Protein AF-A0A9X8UJR2-F1 (afdb_monomer)

pLDDT: mean 92.88, std 7.29, range [52.59, 98.62]

Organism: NCBI:txid1849041

Solvent-accessible surface area (backbone atoms only — not comparable to full-atom values): 13950 Å² total; per-residue (Å²): 130,93,58,70,45,62,72,39,58,76,38,47,73,68,54,44,54,50,37,41,75,72,68,38,77,45,48,73,65,31,42,94,53,58,32,67,59,54,40,53,51,50,21,59,76,69,73,45,87,69,68,66,70,56,37,12,31,37,42,28,42,25,53,53,44,67,36,97,79,62,59,75,72,60,48,36,26,75,68,51,47,82,71,58,65,66,80,35,52,45,82,40,77,41,80,48,73,68,47,38,50,53,47,26,52,50,47,51,55,39,45,61,66,72,33,59,87,79,44,55,70,74,54,47,55,51,50,38,56,64,63,39,27,62,66,33,44,52,46,36,39,74,75,70,58,38,48,43,29,39,29,28,49,62,90,44,80,31,31,34,38,31,33,32,78,51,96,54,29,35,36,45,78,40,79,49,60,39,75,90,50,54,92,55,52,58,72,59,54,50,48,55,53,51,51,56,49,26,61,75,66,70,24,50,28,43,33,34,74,43,53,70,85,45,57,71,59,52,55,52,41,43,77,72,59,32,43,80,74,50,74,49,76,43,80,74,57,98,91,42,70,48,57,24,33,33,32,40,25,79,51,131

Secondary structure (DSSP, 8-state):
---GGGGSTT--HHHHHHHHHTT--SSGGGTT--HHHHHHHHHHHHTSPPPTHHHHHHHHHHHHHH-SS--TTTTSGGGGSPPPGGGGEEEEE--SHHHHHHHHHHHHHHHHHHHTTTS-HHHHHHHHHHHHSHHHHHHHHHHS--EEEEEEETTEEEEEEEEEEETTEEEEEEEEE-GGGTTSSHHHHHHHHHHHHHHHTT--EEEEEEETT-HHHHHHHHHTT-EEEEEEEEEEETTEEEEEEEEEEE--

Structure (mmCIF, N/CA/C/O backbone):
data_AF-A0A9X8UJR2-F1
#
_entry.id   AF-A0A9X8UJR2-F1
#
loop_
_atom_site.group_PDB
_atom_site.id
_atom_site.type_symbol
_atom_site.label_atom_id
_atom_site.label_alt_id
_atom_site.label_comp_id
_atom_site.label_asym_id
_atom_site.label_entity_id
_atom_site.label_seq_id
_atom_site.pdbx_PDB_ins_code
_atom_site.Cartn_x
_atom_site.Cartn_y
_atom_site.Cartn_z
_atom_site.occupancy
_atom_site.B_iso_or_equiv
_atom_site.auth_seq_id
_atom_site.auth_comp_id
_atom_site.auth_asym_id
_atom_site.auth_atom_id
_atom_site.pdbx_PDB_model_num
ATOM 1 N N . MET A 1 1 ? -32.424 2.058 40.054 1.00 63.22 1 MET A N 1
ATOM 2 C CA . MET A 1 1 ? -32.528 3.536 40.018 1.00 63.22 1 MET A CA 1
ATOM 3 C C . MET A 1 1 ? -31.656 4.002 38.864 1.00 63.22 1 MET A C 1
ATOM 5 O O . MET A 1 1 ? -30.526 3.544 38.802 1.00 63.22 1 MET A O 1
ATOM 9 N N . LYS A 1 2 ? -32.174 4.810 37.931 1.00 75.25 2 LYS A N 1
ATOM 10 C CA . LYS A 1 2 ? -31.403 5.288 36.770 1.00 75.25 2 LYS A CA 1
ATOM 11 C C . LYS A 1 2 ? -30.227 6.141 37.255 1.00 75.25 2 LYS A C 1
ATOM 13 O O . LYS A 1 2 ? -30.459 7.104 37.985 1.00 75.25 2 LYS A O 1
ATOM 18 N N . THR A 1 3 ? -29.003 5.787 36.877 1.00 91.19 3 THR A N 1
ATOM 19 C CA . THR A 1 3 ? -27.805 6.570 37.200 1.00 91.19 3 THR A CA 1
ATOM 20 C C . THR A 1 3 ? -27.553 7.634 36.134 1.00 91.19 3 THR A C 1
ATOM 22 O O . THR A 1 3 ? -28.203 7.673 35.082 1.00 91.19 3 THR A O 1
ATOM 25 N N . GLU A 1 4 ? -26.583 8.511 36.390 1.00 95.06 4 GLU A N 1
ATOM 26 C CA . GLU A 1 4 ? -26.151 9.487 35.394 1.00 95.06 4 GLU A CA 1
ATOM 27 C C . GLU A 1 4 ? -25.513 8.851 34.152 1.00 95.06 4 GLU A C 1
ATOM 29 O O . GLU A 1 4 ? -25.502 9.493 33.107 1.00 95.06 4 GLU A O 1
ATOM 34 N N . LEU A 1 5 ? -25.073 7.587 34.208 1.00 96.25 5 LEU A N 1
ATOM 35 C CA . LEU A 1 5 ? -24.493 6.886 33.058 1.00 96.25 5 LEU A CA 1
ATOM 36 C C . LEU A 1 5 ? -25.472 6.798 31.879 1.00 96.25 5 LEU A C 1
ATOM 38 O O . LEU A 1 5 ? -25.055 6.933 30.734 1.00 96.25 5 LEU A O 1
ATOM 42 N N . ARG A 1 6 ? -26.790 6.703 32.127 1.00 95.81 6 ARG A N 1
ATOM 43 C CA . ARG A 1 6 ? -27.814 6.748 31.058 1.00 95.81 6 ARG A CA 1
ATOM 44 C C . ARG A 1 6 ? -27.983 8.133 30.402 1.00 95.81 6 ARG A C 1
ATOM 46 O O . ARG A 1 6 ? -28.909 8.313 29.611 1.00 95.81 6 ARG A O 1
ATOM 53 N N . ARG A 1 7 ? -27.174 9.140 30.760 1.00 94.81 7 ARG A N 1
ATOM 54 C CA . ARG A 1 7 ? -27.058 10.408 30.008 1.00 94.81 7 ARG A CA 1
ATOM 55 C C . ARG A 1 7 ? -26.093 10.283 28.830 1.00 94.81 7 ARG A C 1
ATOM 57 O O . ARG A 1 7 ? -26.172 11.103 27.923 1.00 94.81 7 ARG A O 1
ATOM 64 N N . ILE A 1 8 ? -25.205 9.289 28.852 1.00 95.94 8 ILE A N 1
ATOM 65 C CA . ILE A 1 8 ? -24.257 9.019 27.776 1.00 95.94 8 ILE A CA 1
ATOM 66 C C . ILE A 1 8 ? -25.033 8.438 26.583 1.00 95.94 8 ILE A C 1
ATOM 68 O O . ILE A 1 8 ? -25.719 7.420 26.735 1.00 95.94 8 ILE A O 1
ATOM 72 N N . PRO A 1 9 ? -24.937 9.044 25.391 1.00 93.75 9 PRO A N 1
ATOM 73 C CA . PRO A 1 9 ? -25.523 8.487 24.179 1.00 93.75 9 PRO A CA 1
ATOM 74 C C . PRO A 1 9 ? -25.066 7.041 23.925 1.00 93.75 9 PRO A C 1
ATOM 76 O O . PRO A 1 9 ? -23.882 6.726 23.983 1.00 93.75 9 PRO A O 1
ATOM 79 N N . GLY A 1 10 ? -26.018 6.140 23.669 1.00 91.00 10 GLY A N 1
ATOM 80 C CA . GLY A 1 10 ? -25.748 4.713 23.448 1.00 91.00 10 GLY A CA 1
ATOM 81 C C . GLY A 1 10 ? -25.677 3.845 24.712 1.00 91.00 10 GLY A C 1
ATOM 82 O O . GLY A 1 10 ? -25.759 2.625 24.590 1.00 91.00 10 GLY A O 1
ATOM 83 N N . VAL A 1 11 ? -25.613 4.423 25.919 1.00 95.94 11 VAL A N 1
ATOM 84 C CA . VAL A 1 11 ? -25.635 3.649 27.175 1.00 95.94 11 VAL A CA 1
ATOM 85 C C . VAL A 1 11 ? -27.077 3.334 27.586 1.00 95.94 11 VAL A C 1
ATOM 87 O O . VAL A 1 11 ? -27.804 4.171 28.125 1.00 95.94 11 VAL A O 1
ATOM 90 N N . GLY A 1 12 ? -27.493 2.094 27.316 1.00 94.44 12 GLY A N 1
ATOM 91 C CA . GLY A 1 12 ? -28.758 1.519 27.783 1.00 94.44 12 GLY A CA 1
ATOM 92 C C . GLY A 1 12 ? -28.660 0.888 29.177 1.00 94.44 12 GLY A C 1
ATOM 93 O O . GLY A 1 12 ? -27.610 0.902 29.811 1.00 94.44 12 GLY A O 1
ATOM 94 N N . GLU A 1 13 ? -29.759 0.291 29.646 1.00 95.62 13 GLU A N 1
ATOM 95 C CA . GLU A 1 13 ? -29.849 -0.366 30.963 1.00 95.62 13 GLU A CA 1
ATOM 96 C C . GLU A 1 13 ? -28.786 -1.449 31.174 1.00 95.62 13 GLU A C 1
ATOM 98 O O . GLU A 1 13 ? -28.083 -1.436 32.176 1.00 95.62 13 GLU A O 1
ATOM 103 N N . LYS A 1 14 ? -28.599 -2.325 30.185 1.00 94.50 14 LYS A N 1
ATOM 104 C CA . LYS A 1 14 ? -27.612 -3.404 30.269 1.00 94.50 14 LYS A CA 1
ATOM 105 C C . LYS A 1 14 ? -26.178 -2.873 30.351 1.00 94.50 14 LYS A C 1
ATOM 107 O O . LYS A 1 14 ? -25.419 -3.279 31.219 1.00 94.50 14 LYS A O 1
ATOM 112 N N . THR A 1 15 ? -25.827 -1.913 29.494 1.00 96.06 15 THR A N 1
ATOM 113 C CA . THR A 1 15 ? -24.499 -1.283 29.511 1.00 96.06 15 THR A CA 1
ATOM 114 C C . THR A 1 15 ? -24.244 -0.527 30.816 1.00 96.06 15 THR A C 1
ATOM 116 O O . THR A 1 15 ? -23.127 -0.561 31.321 1.00 96.06 15 THR A O 1
ATOM 119 N N . GLU A 1 16 ? -25.262 0.125 31.387 1.00 97.31 16 GLU A N 1
ATOM 120 C CA . GLU A 1 16 ? -25.173 0.739 32.717 1.00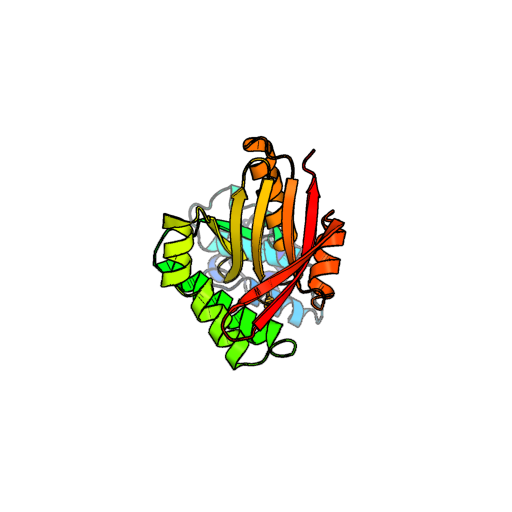 97.31 16 GLU A CA 1
ATOM 121 C C . GLU A 1 16 ? -24.850 -0.305 33.799 1.00 97.31 16 GLU A C 1
ATOM 123 O O . GLU A 1 16 ? -23.925 -0.097 34.581 1.00 97.31 16 GLU A O 1
ATOM 128 N N . GLU A 1 17 ? -25.563 -1.434 33.830 1.00 96.31 17 GLU A N 1
ATOM 129 C CA . GLU A 1 17 ? -25.293 -2.528 34.773 1.00 96.31 17 GLU A CA 1
ATOM 130 C C . GLU A 1 17 ? -23.873 -3.083 34.616 1.00 96.31 17 GLU A C 1
ATOM 132 O O . GLU A 1 17 ? -23.191 -3.338 35.610 1.00 96.31 17 GLU A O 1
ATOM 137 N N . ASP A 1 18 ? -23.405 -3.226 33.374 1.00 96.62 18 ASP A N 1
ATOM 138 C CA . ASP A 1 18 ? -22.062 -3.714 33.073 1.00 96.62 18 ASP A CA 1
ATOM 139 C C . ASP A 1 18 ? -20.979 -2.744 33.564 1.00 96.62 18 ASP A C 1
ATOM 141 O O . ASP A 1 18 ? -20.029 -3.168 34.221 1.00 96.62 18 ASP A O 1
ATOM 145 N N . LEU A 1 19 ? -21.136 -1.439 33.313 1.00 97.62 19 LEU A N 1
ATOM 146 C CA . LEU A 1 19 ? -20.216 -0.407 33.803 1.00 97.62 19 LEU A CA 1
ATOM 147 C C . LEU A 1 19 ? -20.154 -0.389 35.335 1.00 97.62 19 LEU A C 1
ATOM 149 O O . LEU A 1 19 ? -19.062 -0.401 35.906 1.00 97.62 19 LEU A O 1
ATOM 153 N N . ILE A 1 20 ? -21.310 -0.456 36.000 1.00 96.94 20 ILE A N 1
ATOM 154 C CA . ILE A 1 20 ? -21.390 -0.512 37.465 1.00 96.94 20 ILE A CA 1
ATOM 155 C C . ILE A 1 20 ? -20.698 -1.772 37.996 1.00 96.94 20 ILE A C 1
ATOM 157 O O . ILE A 1 20 ? -19.918 -1.685 38.944 1.00 96.94 20 ILE A O 1
ATOM 161 N N . ALA A 1 21 ? -20.924 -2.931 37.370 1.00 96.69 21 ALA A N 1
ATOM 162 C CA . ALA A 1 21 ? -20.282 -4.188 37.753 1.00 96.69 21 ALA A CA 1
ATOM 163 C C . ALA A 1 21 ? -18.752 -4.165 37.568 1.00 96.69 21 ALA A C 1
ATOM 165 O O . ALA A 1 21 ? -18.039 -4.894 38.257 1.00 96.69 21 ALA A O 1
ATOM 166 N N . LEU A 1 22 ? -18.243 -3.320 36.668 1.00 97.12 22 LEU A N 1
ATOM 167 C CA . LEU A 1 22 ? -16.813 -3.086 36.447 1.00 97.12 22 LEU A CA 1
ATOM 168 C C . LEU A 1 22 ? -16.216 -2.019 37.383 1.00 97.12 22 LEU A C 1
ATOM 170 O O . LEU A 1 22 ? -15.003 -1.796 37.360 1.00 97.12 22 LEU A O 1
ATOM 174 N N . GLY A 1 23 ? -17.039 -1.393 38.229 1.00 96.81 23 GLY A N 1
ATOM 175 C CA . GLY A 1 23 ? -16.632 -0.361 39.184 1.00 96.81 23 GLY A CA 1
ATOM 176 C C . GLY A 1 23 ? -16.797 1.077 38.681 1.00 96.81 23 G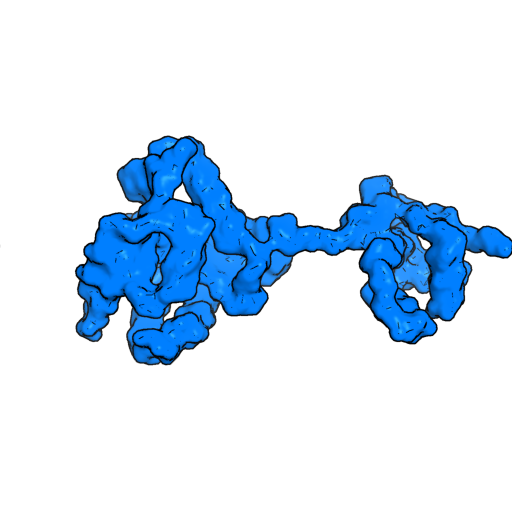LY A C 1
ATOM 177 O O . GLY A 1 23 ? -16.444 2.008 39.401 1.00 96.81 23 GLY A O 1
ATOM 178 N N . TYR A 1 24 ? -17.360 1.277 37.487 1.00 97.62 24 TYR A N 1
ATOM 179 C CA . TYR A 1 24 ? -17.639 2.595 36.920 1.00 97.62 24 TYR A CA 1
ATOM 180 C C . TYR A 1 24 ? -19.062 3.024 37.277 1.00 97.62 24 TYR A C 1
ATOM 182 O O . TYR A 1 24 ? -20.030 2.638 36.625 1.00 97.62 24 TYR A O 1
ATOM 190 N N . THR A 1 25 ? -19.206 3.794 38.354 1.00 96.12 25 THR A N 1
ATOM 191 C CA . THR A 1 25 ? -20.516 4.168 38.921 1.00 96.12 25 THR A CA 1
ATOM 192 C C . THR A 1 25 ? -20.975 5.581 38.554 1.00 96.12 25 THR A C 1
ATOM 194 O O . THR A 1 25 ? -22.126 5.936 38.809 1.00 96.12 25 THR A O 1
ATOM 197 N N . THR A 1 26 ? -20.100 6.386 37.947 1.00 97.44 26 THR A N 1
ATOM 198 C CA . THR A 1 26 ? -20.342 7.791 37.569 1.00 97.44 26 THR A CA 1
ATOM 199 C C . THR A 1 26 ? -19.747 8.096 36.195 1.00 97.44 26 THR A C 1
ATOM 201 O O . THR A 1 26 ? -18.810 7.425 35.763 1.00 97.44 26 THR A O 1
ATOM 204 N N . ILE A 1 27 ? -20.225 9.139 35.511 1.00 97.38 27 ILE A N 1
ATOM 205 C CA . ILE A 1 27 ? -19.605 9.619 34.262 1.00 97.38 27 ILE A CA 1
ATOM 206 C C . ILE A 1 27 ? -18.147 10.009 34.535 1.00 97.38 27 ILE A C 1
ATOM 208 O O . ILE A 1 27 ? -17.255 9.659 33.770 1.00 97.38 27 ILE A O 1
ATOM 212 N N . ALA A 1 28 ? -17.885 10.668 35.667 1.00 97.31 28 ALA A N 1
ATOM 213 C CA . ALA A 1 28 ? -16.537 11.061 36.066 1.00 97.31 28 ALA A CA 1
ATOM 214 C C . ALA A 1 28 ? -15.581 9.864 36.218 1.00 97.31 28 ALA A C 1
ATOM 216 O O . ALA A 1 28 ? -14.403 9.996 35.897 1.00 97.31 28 ALA A O 1
ATOM 217 N N . SER A 1 29 ? -16.075 8.694 36.650 1.00 97.69 29 SER A N 1
ATOM 218 C CA . SER A 1 29 ? -15.247 7.486 36.796 1.00 97.69 29 SER A CA 1
ATOM 219 C C . SER A 1 29 ? -14.713 6.924 35.471 1.00 97.69 29 SER A C 1
ATOM 221 O O . SER A 1 29 ? -13.771 6.139 35.491 1.00 97.69 29 SER A O 1
ATOM 223 N N . LEU A 1 30 ? -15.280 7.337 34.330 1.00 97.69 30 LEU A N 1
ATOM 224 C CA . LEU A 1 30 ? -14.848 6.914 32.993 1.00 97.69 30 LEU A CA 1
ATOM 225 C C . LEU A 1 30 ? -13.744 7.797 32.399 1.00 97.69 30 LEU A C 1
ATOM 227 O O . LEU A 1 30 ? -13.135 7.420 31.402 1.00 97.69 30 LEU A O 1
ATOM 231 N N . ARG A 1 31 ? -13.480 8.973 32.976 1.00 97.19 31 ARG A N 1
ATOM 232 C CA . ARG A 1 31 ? -12.503 9.924 32.433 1.00 97.19 31 ARG A CA 1
ATOM 233 C C . ARG A 1 31 ? -11.084 9.345 32.503 1.00 97.19 31 ARG A C 1
ATOM 235 O O . ARG A 1 31 ? -10.654 8.912 33.573 1.00 97.19 31 ARG A O 1
ATOM 242 N N . GLY A 1 32 ? -10.355 9.376 31.385 1.00 94.56 32 GLY A N 1
ATOM 243 C CA . GLY A 1 32 ? -8.981 8.874 31.293 1.00 94.56 32 GLY A CA 1
ATOM 244 C C . GLY A 1 32 ? -8.851 7.351 31.382 1.00 94.56 32 GLY A C 1
ATOM 245 O O . GLY A 1 32 ? -7.754 6.854 31.626 1.00 94.56 32 GLY A O 1
ATOM 246 N N . GLN A 1 33 ? -9.953 6.609 31.251 1.00 97.75 33 GLN A N 1
ATOM 247 C CA . GLN A 1 33 ? -9.926 5.149 31.169 1.00 97.75 33 GLN A CA 1
ATOM 248 C C . GLN A 1 33 ? -9.679 4.704 29.730 1.00 97.75 33 GLN A C 1
ATOM 250 O O . GLN A 1 33 ? -10.176 5.338 28.804 1.00 97.75 33 GLN A O 1
ATOM 255 N N . ASP A 1 34 ? -8.983 3.585 29.540 1.00 96.12 34 ASP A N 1
ATOM 256 C CA . ASP A 1 34 ? -8.867 2.959 28.223 1.00 96.12 34 ASP A CA 1
ATOM 257 C C . ASP A 1 34 ? -10.129 2.117 27.926 1.00 96.12 34 ASP A C 1
ATOM 259 O O . ASP A 1 34 ? -10.412 1.155 28.652 1.00 96.12 34 ASP A O 1
ATOM 263 N N . PRO A 1 35 ? -10.913 2.439 26.878 1.00 97.12 35 PRO A N 1
ATOM 264 C CA . PRO A 1 35 ? -12.073 1.644 26.485 1.00 97.12 35 PRO A CA 1
ATOM 265 C C . PRO A 1 35 ? -11.764 0.175 26.172 1.00 97.12 35 PRO A C 1
ATOM 267 O O . PRO A 1 35 ? -12.630 -0.677 26.396 1.00 97.12 35 PRO A O 1
ATOM 270 N N . GLU A 1 36 ? -10.567 -0.133 25.663 1.00 95.44 36 GLU A N 1
ATOM 271 C CA . GLU A 1 36 ? -10.153 -1.511 25.382 1.00 95.44 36 GLU A CA 1
ATOM 272 C C . GLU A 1 36 ? -9.974 -2.305 26.673 1.00 95.44 36 GLU A C 1
ATOM 274 O O . GLU A 1 36 ? -10.426 -3.449 26.764 1.00 95.44 36 GLU A O 1
ATOM 279 N N . ASP A 1 37 ? -9.417 -1.679 27.711 1.00 97.06 37 ASP A N 1
ATOM 280 C CA . ASP A 1 37 ? -9.293 -2.294 29.031 1.00 97.06 37 ASP A CA 1
ATOM 281 C C . ASP A 1 37 ? -10.665 -2.513 29.676 1.00 97.06 37 ASP A C 1
ATOM 283 O O . ASP A 1 37 ? -10.915 -3.571 30.262 1.00 97.06 37 ASP A O 1
ATOM 287 N N . ILE A 1 38 ? -11.590 -1.552 29.545 1.00 97.88 38 ILE A N 1
ATOM 288 C CA . ILE A 1 38 ? -12.976 -1.715 30.020 1.00 97.88 38 ILE A CA 1
ATOM 289 C C . ILE A 1 38 ? -13.616 -2.934 29.342 1.00 97.88 38 ILE A C 1
ATOM 291 O O . ILE A 1 38 ? -14.191 -3.792 30.017 1.00 97.88 38 ILE A O 1
ATOM 295 N N . TYR A 1 39 ? -13.481 -3.042 28.019 1.00 97.50 39 TYR A N 1
ATOM 296 C CA . TYR A 1 39 ? -14.006 -4.161 27.244 1.00 97.50 39 TYR A CA 1
ATOM 297 C C . TYR A 1 39 ? -13.365 -5.501 27.623 1.00 97.50 39 TYR A C 1
ATOM 299 O O . TYR A 1 39 ? -14.074 -6.491 27.828 1.00 97.50 39 TYR A O 1
ATOM 307 N N . ALA A 1 40 ? -12.038 -5.544 27.762 1.00 95.81 40 ALA A N 1
ATOM 308 C CA . ALA A 1 40 ? -11.305 -6.743 28.149 1.00 95.81 40 ALA A CA 1
ATOM 309 C C . ALA A 1 40 ? -11.732 -7.233 29.540 1.00 95.81 40 ALA A C 1
ATOM 311 O O . ALA A 1 40 ? -11.974 -8.428 29.736 1.00 95.81 40 ALA A O 1
ATOM 312 N N . ARG A 1 41 ? -11.906 -6.310 30.494 1.00 97.56 41 ARG A N 1
ATOM 313 C CA . ARG A 1 41 ? -12.413 -6.618 31.837 1.00 97.56 41 ARG A CA 1
ATOM 314 C C . ARG A 1 41 ? -13.856 -7.115 31.809 1.00 97.56 41 ARG A C 1
ATOM 316 O O . ARG A 1 41 ? -14.183 -8.019 32.577 1.00 97.56 41 ARG A O 1
ATOM 323 N N . ASP A 1 42 ? -14.707 -6.589 30.928 1.00 97.62 42 ASP A N 1
ATOM 324 C CA . ASP A 1 42 ? -16.078 -7.092 30.782 1.00 97.62 42 ASP A CA 1
ATOM 325 C C . ASP A 1 42 ? -16.117 -8.510 30.197 1.00 97.62 42 ASP A C 1
ATOM 327 O O . ASP A 1 42 ? -16.821 -9.378 30.718 1.00 97.62 42 ASP A O 1
ATOM 331 N N . CYS A 1 43 ? -15.299 -8.784 29.176 1.00 95.06 43 CYS A N 1
ATOM 332 C CA . CYS A 1 43 ? -15.134 -10.135 28.634 1.00 95.06 43 CYS A CA 1
ATOM 333 C C . CYS A 1 43 ? -14.658 -11.113 29.717 1.00 95.06 43 CYS A C 1
ATOM 335 O O . CYS A 1 43 ? -15.228 -12.194 29.879 1.00 95.06 43 CYS A O 1
ATOM 337 N N . LEU A 1 44 ? -13.647 -10.716 30.500 1.00 96.50 44 LEU A N 1
ATOM 338 C CA . LEU A 1 44 ? -13.109 -11.519 31.599 1.00 96.50 44 LEU A CA 1
ATOM 339 C C . LEU A 1 44 ? -14.186 -11.818 32.650 1.00 96.50 44 LEU A C 1
ATOM 341 O O . LEU A 1 44 ? -14.359 -12.968 33.047 1.00 96.50 44 LEU A O 1
ATOM 345 N N . ARG A 1 45 ? -14.945 -10.798 33.066 1.00 96.50 45 ARG A N 1
ATOM 346 C CA . ARG A 1 45 ? -16.034 -10.923 34.047 1.00 96.50 45 ARG A CA 1
ATOM 347 C C . ARG A 1 45 ? -17.122 -11.893 33.583 1.00 96.50 45 ARG A C 1
ATOM 349 O O . ARG A 1 45 ? -17.684 -12.612 34.404 1.00 96.50 45 ARG A O 1
ATOM 356 N N . ARG A 1 46 ? -17.431 -11.911 32.284 1.00 93.88 46 ARG A N 1
ATOM 357 C CA . ARG A 1 46 ? -18.447 -12.802 31.695 1.00 93.88 46 ARG A CA 1
ATOM 358 C C . ARG A 1 46 ? -17.909 -14.181 31.316 1.00 93.88 46 ARG A C 1
ATOM 360 O O . ARG A 1 46 ? -18.702 -15.069 31.021 1.00 93.88 46 ARG A O 1
ATOM 367 N N . GLY A 1 47 ? -16.590 -14.363 31.318 1.00 94.06 47 GLY A N 1
ATOM 368 C CA . GLY A 1 47 ? -15.935 -15.608 30.924 1.00 94.06 47 GLY A CA 1
ATOM 369 C C . GLY A 1 47 ? -15.997 -15.905 29.422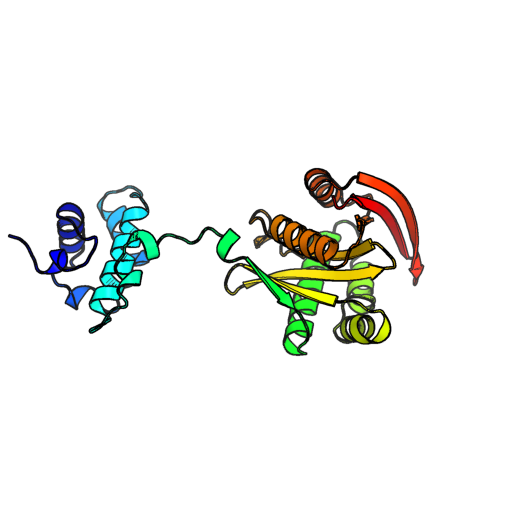 1.00 94.06 47 GLY A C 1
ATOM 370 O O . GLY A 1 47 ? -15.713 -17.031 29.018 1.00 94.06 47 GLY A O 1
ATOM 371 N N . CYS A 1 48 ? -16.375 -14.934 28.586 1.00 90.38 48 CYS A N 1
ATOM 372 C CA . CYS A 1 48 ? -16.415 -15.084 27.134 1.00 90.38 48 CYS A CA 1
ATOM 373 C C . CYS A 1 48 ? -16.200 -13.742 26.413 1.00 90.38 48 CYS A C 1
ATOM 375 O O . CYS A 1 48 ? -16.491 -12.684 26.977 1.00 90.38 48 CYS A O 1
ATOM 377 N N . PRO A 1 49 ? -15.720 -13.764 25.155 1.00 89.19 49 PRO A N 1
ATOM 378 C CA . PRO A 1 49 ? -15.734 -12.580 24.305 1.00 89.19 49 PRO A CA 1
ATOM 379 C C . PRO A 1 49 ? -17.172 -12.101 24.075 1.00 89.19 49 PRO A C 1
ATOM 381 O O . PRO A 1 49 ? -18.033 -12.889 23.678 1.00 89.19 49 PRO A O 1
ATOM 384 N N . ILE A 1 50 ? -17.426 -10.815 24.312 1.00 93.06 50 ILE A N 1
ATOM 385 C CA . ILE A 1 50 ? -18.712 -10.179 23.996 1.00 93.06 50 ILE A CA 1
ATOM 386 C C . ILE A 1 50 ? -18.710 -9.595 22.583 1.00 93.06 50 ILE A C 1
ATOM 388 O O . ILE A 1 50 ? -17.690 -9.584 21.898 1.00 93.06 50 ILE A O 1
ATOM 392 N N . ASP A 1 51 ? -19.867 -9.128 22.118 1.00 92.50 51 ASP A N 1
ATOM 393 C CA . ASP A 1 51 ? -19.947 -8.460 20.821 1.00 92.50 51 ASP A CA 1
ATOM 394 C C . ASP A 1 51 ? -19.185 -7.121 20.840 1.00 92.50 51 ASP A C 1
ATOM 396 O O . ASP A 1 51 ? -19.283 -6.344 21.796 1.00 92.50 51 ASP A O 1
ATOM 400 N N . ARG A 1 52 ? -18.448 -6.828 19.760 1.00 91.00 52 ARG A N 1
ATOM 401 C CA . ARG A 1 52 ? -17.628 -5.610 19.644 1.00 91.00 52 ARG A CA 1
ATOM 402 C C . ARG A 1 52 ? -18.455 -4.324 19.641 1.00 91.00 52 ARG A C 1
ATOM 404 O O . ARG A 1 52 ? -17.905 -3.271 19.949 1.00 91.00 52 ARG A O 1
ATOM 411 N N . CYS A 1 53 ? -19.768 -4.378 19.393 1.00 93.25 53 CYS A N 1
ATOM 412 C CA . CYS A 1 53 ? -20.637 -3.213 19.569 1.00 93.25 53 CYS A CA 1
ATOM 413 C C . CYS A 1 53 ? -20.541 -2.624 20.982 1.00 93.25 53 CYS A C 1
ATOM 415 O O . CYS A 1 53 ? -20.601 -1.405 21.130 1.00 93.25 53 CYS A O 1
ATOM 417 N N . GLN A 1 54 ? -20.292 -3.457 21.999 1.00 96.25 54 GLN A N 1
ATOM 418 C CA . GLN A 1 54 ? -20.119 -2.999 23.373 1.00 96.25 54 GLN A CA 1
ATOM 419 C C . GLN A 1 54 ? -18.844 -2.160 23.543 1.00 96.25 54 GLN A C 1
ATOM 421 O O . GLN A 1 54 ? -18.886 -1.115 24.188 1.00 96.25 54 GLN A O 1
ATOM 426 N N . LEU A 1 55 ? -17.731 -2.564 22.919 1.00 95.62 55 LEU A N 1
ATOM 427 C CA . LEU A 1 55 ? -16.491 -1.779 22.910 1.00 95.62 55 LEU A CA 1
ATOM 428 C C . LEU A 1 55 ? -16.726 -0.386 22.323 1.00 95.62 55 LEU A C 1
ATOM 430 O O . LEU A 1 55 ? -16.250 0.611 22.858 1.00 95.62 55 LEU A O 1
ATOM 434 N N . TYR A 1 56 ? -17.493 -0.298 21.240 1.00 95.94 56 TYR A N 1
ATOM 435 C CA . TYR A 1 56 ? -17.771 0.980 20.587 1.00 95.94 56 TYR A CA 1
ATOM 436 C C . TYR A 1 56 ? -18.615 1.902 21.478 1.00 95.94 56 TYR A C 1
ATOM 438 O O . TYR A 1 56 ? -18.400 3.115 21.500 1.00 95.94 56 TYR A O 1
ATOM 446 N N . VAL A 1 57 ? -19.520 1.329 22.278 1.00 96.94 57 VAL A N 1
ATOM 447 C CA . VAL A 1 57 ? -20.240 2.074 23.318 1.00 96.94 57 VAL A CA 1
ATOM 448 C C . VAL A 1 57 ? -19.286 2.537 24.425 1.00 96.94 57 VAL A C 1
ATOM 450 O O . VAL A 1 57 ? -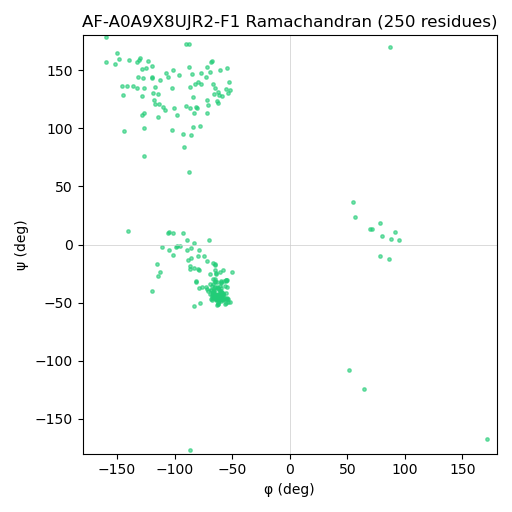19.383 3.688 24.842 1.00 96.94 57 VAL A O 1
ATOM 453 N N . TYR A 1 58 ? -18.321 1.718 24.860 1.00 97.50 58 TYR A N 1
ATOM 454 C CA . TYR A 1 58 ? -17.311 2.138 25.843 1.00 97.50 58 TYR A CA 1
ATOM 455 C C . TYR A 1 58 ? -16.405 3.260 25.326 1.00 97.50 58 TYR A C 1
ATOM 457 O O . TYR A 1 58 ? -16.189 4.235 26.045 1.00 97.50 58 TYR A O 1
ATOM 465 N N . ARG A 1 59 ? -15.952 3.188 24.067 1.00 97.00 59 ARG A N 1
ATOM 466 C CA . ARG A 1 59 ? -15.189 4.265 23.408 1.00 97.00 59 ARG A CA 1
ATOM 467 C C . ARG A 1 59 ? -15.979 5.577 23.411 1.00 97.00 59 ARG A C 1
ATOM 469 O O . ARG A 1 59 ? -15.467 6.612 23.831 1.00 97.00 59 ARG A O 1
ATOM 476 N N . CYS A 1 60 ? -17.258 5.514 23.036 1.00 96.94 60 CYS A N 1
ATOM 477 C CA . CYS A 1 60 ? -18.166 6.659 23.084 1.00 96.94 60 CYS A CA 1
ATOM 478 C C . CYS A 1 60 ? -18.361 7.202 24.511 1.00 96.94 60 CYS A C 1
ATOM 480 O O . CYS A 1 60 ? -18.429 8.415 24.709 1.00 96.94 60 CYS A O 1
ATOM 482 N N . ALA A 1 61 ? -18.447 6.320 25.510 1.00 97.50 61 ALA A N 1
ATOM 483 C CA . ALA A 1 61 ? -18.680 6.690 26.902 1.00 97.50 61 ALA A CA 1
ATOM 484 C C . ALA A 1 61 ? -17.487 7.414 27.538 1.00 97.50 61 ALA A C 1
ATOM 486 O O . ALA A 1 61 ? -17.682 8.429 28.209 1.00 97.50 61 ALA A O 1
ATOM 487 N N . VAL A 1 62 ? -16.264 6.940 27.284 1.00 97.88 62 VAL A N 1
ATOM 488 C CA . VAL A 1 62 ? -15.033 7.622 27.713 1.00 97.88 62 VAL A CA 1
ATOM 489 C C . VAL A 1 62 ? -14.907 8.976 27.017 1.00 97.88 62 VAL A C 1
ATOM 491 O O . VAL A 1 62 ? -14.745 9.990 27.695 1.00 97.88 62 VAL A O 1
ATOM 494 N N . TYR A 1 63 ? -15.103 9.028 25.692 1.00 97.44 63 TYR A N 1
ATOM 495 C CA . TYR A 1 63 ? -15.079 10.287 24.941 1.00 97.44 63 TYR A CA 1
ATOM 496 C C . TYR A 1 63 ? -16.058 11.320 25.519 1.00 97.44 63 TYR A C 1
ATOM 498 O O . TYR A 1 63 ? -15.684 12.470 25.755 1.00 97.44 63 TYR A O 1
ATOM 506 N N . PHE A 1 64 ? -17.295 10.904 25.803 1.00 97.56 64 PHE A N 1
ATOM 507 C CA . PHE A 1 64 ? -18.306 11.761 26.422 1.00 97.56 64 PHE A CA 1
ATOM 508 C C . PHE A 1 64 ? -17.876 12.274 27.807 1.00 97.56 64 PHE A C 1
ATOM 510 O O . PHE A 1 64 ? -18.106 13.435 28.127 1.00 97.56 64 PHE A O 1
ATOM 517 N N . ALA A 1 65 ? -17.242 11.438 28.636 1.00 97.19 65 ALA A N 1
ATOM 518 C CA . ALA A 1 65 ? -16.778 11.831 29.970 1.00 97.19 65 ALA A CA 1
ATOM 519 C C . ALA A 1 65 ? -15.600 12.831 29.946 1.00 97.19 65 ALA A C 1
ATOM 521 O O . ALA A 1 65 ? -15.389 13.598 30.898 1.00 97.19 65 ALA A O 1
ATOM 522 N N . GLU A 1 66 ? -14.819 12.823 28.868 1.00 96.88 66 GLU A N 1
ATOM 523 C CA . GLU A 1 66 ? -13.631 13.663 28.687 1.00 96.88 66 GLU A CA 1
ATOM 524 C C . GLU A 1 66 ? -13.931 15.047 28.108 1.00 96.88 66 GLU A C 1
ATOM 526 O O . GLU A 1 66 ? -13.144 15.970 28.310 1.00 96.88 66 GLU A O 1
ATOM 531 N N . HIS A 1 67 ? -15.070 15.220 27.436 1.00 96.25 67 HIS A N 1
ATOM 532 C CA . HIS A 1 67 ? -15.375 16.437 26.689 1.00 96.25 67 HIS A CA 1
ATOM 533 C C . HIS A 1 67 ? -16.600 17.149 27.266 1.00 96.25 67 HIS A C 1
ATOM 535 O O . HIS A 1 67 ? -17.698 16.604 27.279 1.00 96.25 67 HIS A O 1
ATOM 541 N N . GLU A 1 68 ? -16.432 18.403 27.694 1.00 90.94 68 GLU A N 1
ATOM 542 C CA . GLU A 1 68 ? -17.552 19.230 28.179 1.00 90.94 68 GLU A CA 1
ATOM 543 C C . GLU A 1 68 ? -18.516 19.626 27.048 1.00 90.94 68 GLU A C 1
ATOM 545 O O . GLU A 1 68 ? -19.723 19.689 27.263 1.00 90.94 68 GLU A O 1
ATOM 550 N N . ASN A 1 69 ? -17.985 19.833 25.836 1.00 93.06 69 ASN A N 1
ATOM 551 C CA . ASN A 1 69 ? -18.740 20.135 24.616 1.00 93.06 69 ASN A CA 1
ATOM 552 C C . ASN A 1 69 ? -18.357 19.137 23.506 1.00 93.06 69 ASN A C 1
ATOM 554 O O . ASN A 1 69 ? -17.554 19.472 22.632 1.00 93.06 69 ASN A O 1
ATOM 558 N N . PRO A 1 70 ? -18.852 17.889 23.569 1.00 92.88 70 PRO A N 1
ATOM 559 C CA . PRO A 1 70 ? -18.498 16.852 22.608 1.00 92.88 70 PRO A CA 1
ATOM 560 C C . PRO A 1 70 ? -19.077 17.137 21.217 1.00 92.88 70 PRO A C 1
ATOM 562 O O . PRO A 1 70 ? -20.169 17.690 21.078 1.00 92.88 70 PRO A O 1
ATOM 565 N N . ASP A 1 71 ? -18.354 16.700 20.188 1.00 93.50 71 ASP A N 1
ATOM 566 C CA . ASP A 1 71 ? -18.817 16.722 18.801 1.00 93.50 71 ASP A CA 1
ATOM 567 C C . ASP A 1 71 ? -20.062 15.820 18.651 1.00 93.50 71 ASP A C 1
ATOM 569 O O . ASP A 1 71 ? -19.966 14.619 18.940 1.00 93.50 71 ASP A O 1
ATOM 573 N N . PRO A 1 72 ? -21.218 16.350 18.198 1.00 94.38 72 PRO A N 1
ATOM 574 C CA . PRO A 1 72 ? -22.446 15.574 18.047 1.00 94.38 72 PRO A CA 1
ATOM 575 C C . PRO A 1 72 ? -22.306 14.326 17.167 1.00 94.38 72 PRO A C 1
ATOM 577 O O . PRO A 1 72 ? -22.992 13.336 17.420 1.00 94.38 72 PRO A O 1
ATOM 580 N N . GLU A 1 73 ? -21.423 14.322 16.161 1.00 90.00 73 GLU A N 1
ATOM 581 C CA . GLU A 1 73 ? -21.217 13.134 15.323 1.00 90.00 73 GLU A CA 1
ATOM 582 C C . GLU A 1 73 ? -20.553 11.999 16.108 1.00 90.00 73 GLU A C 1
ATOM 584 O O . GLU A 1 73 ? -20.962 10.838 15.997 1.00 90.00 73 GLU A O 1
ATOM 589 N N . LYS A 1 74 ? -19.589 12.342 16.970 1.00 92.56 74 LYS A N 1
ATOM 590 C CA . LYS A 1 74 ? -18.846 11.399 17.818 1.00 92.56 74 LYS A CA 1
ATOM 591 C C . LYS A 1 74 ? -19.662 10.866 18.994 1.00 92.56 74 LYS A C 1
ATOM 593 O O . LYS A 1 74 ? -19.236 9.922 19.651 1.00 92.56 74 LYS A O 1
ATOM 598 N N . LEU A 1 75 ? -20.843 11.426 19.252 1.00 94.69 75 LEU A N 1
ATOM 599 C CA . LEU A 1 75 ? -21.794 10.900 20.236 1.00 94.69 75 LEU A CA 1
ATOM 600 C C . LEU A 1 75 ? -22.596 9.703 19.728 1.00 94.69 75 LEU A C 1
ATOM 602 O O . LEU A 1 75 ? -23.364 9.094 20.469 1.00 94.69 75 LEU A O 1
ATOM 606 N N . ASN A 1 76 ? -22.429 9.335 18.467 1.00 93.81 76 ASN A N 1
ATOM 607 C CA . ASN A 1 76 ? -23.001 8.110 17.955 1.00 93.81 76 ASN A CA 1
ATOM 608 C C . ASN A 1 76 ? -22.029 6.960 18.214 1.00 93.81 76 ASN A C 1
ATOM 610 O O . ASN A 1 76 ? -20.935 6.951 17.656 1.00 93.81 76 ASN A O 1
ATOM 614 N N . TRP A 1 77 ? -22.418 5.953 19.004 1.00 91.12 77 TRP A N 1
ATOM 615 C CA . TRP A 1 77 ? -21.520 4.832 19.327 1.00 91.12 77 TRP A CA 1
ATOM 616 C C . TRP A 1 77 ? -20.957 4.144 18.073 1.00 91.12 77 TRP A C 1
ATOM 618 O O . TRP A 1 77 ? -19.821 3.683 18.078 1.00 91.12 77 TRP A O 1
ATOM 628 N N . TRP A 1 78 ? -21.702 4.127 16.961 1.00 88.56 78 TRP A N 1
ATOM 629 C CA . TRP A 1 78 ? -21.240 3.531 15.705 1.00 88.56 78 TRP A CA 1
ATOM 630 C C . TRP A 1 78 ? -20.139 4.329 14.991 1.00 88.56 78 TRP A C 1
ATOM 632 O O . TRP A 1 78 ? -19.503 3.778 14.094 1.00 88.56 78 TRP A O 1
ATOM 642 N N . TYR A 1 79 ? -19.891 5.588 15.364 1.00 89.38 79 TYR A N 1
ATOM 643 C CA . TYR A 1 79 ? -18.709 6.344 14.929 1.00 89.38 79 TYR A CA 1
ATOM 644 C C . TYR A 1 79 ? -17.415 5.645 15.371 1.00 89.38 79 TYR A C 1
ATOM 646 O O . TYR A 1 79 ? -16.405 5.683 14.677 1.00 89.38 79 TYR A O 1
ATOM 654 N N . TRP A 1 80 ? -17.475 4.951 16.510 1.00 91.19 80 TRP A N 1
ATOM 655 C CA . TRP A 1 80 ? -16.349 4.283 17.155 1.00 91.19 80 TRP A CA 1
ATOM 656 C C . TRP A 1 80 ? -16.182 2.822 16.747 1.00 91.19 80 TRP A C 1
ATOM 658 O O . TRP A 1 80 ? -15.392 2.111 17.374 1.00 91.19 80 TRP A O 1
ATOM 668 N N . LYS A 1 81 ? -16.919 2.364 15.723 1.00 89.75 81 LYS A N 1
ATOM 669 C CA . LYS A 1 81 ? -16.678 1.055 15.108 1.00 89.75 81 LYS A CA 1
ATOM 670 C C . LYS A 1 81 ? -15.227 0.962 14.664 1.00 89.75 81 LYS A C 1
ATOM 672 O O . LYS A 1 81 ? -14.617 1.967 14.303 1.00 89.75 81 LYS A O 1
ATOM 677 N N . ASP A 1 82 ? -14.694 -0.253 14.636 1.00 81.38 82 ASP A N 1
ATOM 678 C CA . ASP A 1 82 ? -13.422 -0.454 13.954 1.00 81.38 82 ASP A CA 1
ATOM 679 C C . ASP A 1 82 ? -13.602 -0.030 12.505 1.00 81.38 82 ASP A C 1
ATOM 681 O O . ASP A 1 82 ? -14.549 -0.453 11.828 1.00 81.38 82 ASP A O 1
ATOM 685 N N . LYS A 1 83 ? -12.715 0.845 12.044 1.00 64.06 83 LYS A N 1
ATOM 686 C CA . LYS A 1 83 ? -12.689 1.179 10.634 1.00 64.06 83 LYS A CA 1
ATOM 687 C C . LYS A 1 83 ? -12.291 -0.095 9.894 1.00 64.06 83 LYS A C 1
ATOM 689 O O . LYS A 1 83 ? -11.385 -0.805 10.340 1.00 64.06 83 LYS A O 1
ATOM 694 N N . PRO A 1 84 ? -12.965 -0.449 8.790 1.00 57.62 84 PRO A N 1
ATOM 695 C CA . PRO A 1 84 ? -12.450 -1.490 7.923 1.00 57.62 84 PRO A CA 1
ATOM 696 C C . PRO A 1 84 ? -11.002 -1.126 7.597 1.00 57.62 84 PRO A C 1
ATOM 698 O O . PRO A 1 84 ? -10.755 0.002 7.187 1.00 57.62 84 PRO A O 1
ATOM 701 N N . LEU A 1 85 ? -10.060 -2.064 7.702 1.00 52.59 85 LEU A N 1
ATOM 702 C CA . LEU A 1 85 ? -8.650 -1.834 7.339 1.00 52.59 85 LEU A CA 1
ATOM 703 C C . LEU A 1 85 ? -8.493 -1.198 5.942 1.00 52.59 85 LEU A C 1
ATOM 705 O O . LEU A 1 85 ? -7.518 -0.512 5.673 1.00 52.59 85 LEU A O 1
ATOM 709 N N . ARG A 1 86 ? -9.489 -1.365 5.057 1.00 52.66 86 ARG A N 1
ATOM 710 C CA . ARG A 1 86 ? -9.566 -0.694 3.751 1.00 52.66 86 ARG A CA 1
ATOM 711 C C . ARG A 1 86 ? -9.726 0.831 3.807 1.00 52.66 86 ARG A C 1
ATOM 713 O O . ARG A 1 86 ? -9.285 1.489 2.871 1.00 52.66 86 ARG A O 1
ATOM 720 N N . GLU A 1 87 ? -10.357 1.380 4.841 1.00 59.09 87 GLU A N 1
ATOM 721 C CA . GLU A 1 87 ? -10.512 2.828 5.063 1.00 59.09 87 GLU A CA 1
ATOM 722 C C . GLU A 1 87 ? -9.252 3.470 5.666 1.00 59.09 87 GLU A C 1
ATOM 724 O O . GLU A 1 87 ? -9.138 4.692 5.688 1.00 59.09 87 GLU A O 1
ATOM 729 N N . GLU A 1 88 ? -8.281 2.661 6.096 1.00 76.69 88 GLU A N 1
ATOM 730 C CA . GLU A 1 88 ? -6.985 3.114 6.618 1.00 76.69 88 GLU A CA 1
ATOM 731 C C . GLU A 1 88 ? -5.859 3.048 5.576 1.00 76.69 88 GLU A C 1
ATOM 733 O O . GLU A 1 88 ? -4.724 3.439 5.853 1.00 76.69 88 GLU A O 1
ATOM 738 N N . ILE A 1 89 ? -6.153 2.561 4.365 1.00 91.62 89 ILE A N 1
ATOM 739 C CA . ILE A 1 89 ? -5.165 2.498 3.289 1.00 91.62 89 ILE A CA 1
ATOM 740 C C . ILE A 1 89 ? -5.054 3.871 2.639 1.00 91.62 89 ILE A C 1
ATOM 742 O O . ILE A 1 89 ? -6.004 4.345 2.013 1.00 91.62 89 ILE A O 1
ATOM 746 N N . SER A 1 90 ? -3.870 4.477 2.715 1.00 93.38 90 SER A N 1
ATOM 747 C CA . SER A 1 90 ? -3.561 5.698 1.969 1.00 93.38 90 SER A CA 1
ATOM 748 C C . SER A 1 90 ? -2.383 5.500 1.020 1.00 93.38 90 SER A C 1
ATOM 750 O O . SER A 1 90 ? -1.450 4.743 1.288 1.00 93.38 90 SER A O 1
ATOM 752 N N . ILE A 1 91 ? -2.467 6.163 -0.133 1.00 96.75 91 ILE A N 1
ATOM 753 C CA . ILE A 1 91 ? -1.444 6.161 -1.181 1.00 96.75 91 ILE A CA 1
ATOM 754 C C . ILE A 1 91 ? -0.920 7.589 -1.259 1.00 96.75 91 ILE A C 1
ATOM 756 O O . ILE A 1 91 ? -1.644 8.498 -1.666 1.00 96.75 91 ILE A O 1
ATOM 760 N N . LEU A 1 92 ? 0.315 7.796 -0.812 1.00 96.62 92 LEU A N 1
ATOM 761 C CA . LEU A 1 92 ? 0.899 9.123 -0.637 1.00 96.62 92 LEU A CA 1
ATOM 762 C C . LEU A 1 92 ? 2.059 9.313 -1.616 1.00 96.62 92 LEU A C 1
ATOM 764 O O . LEU A 1 92 ? 2.946 8.461 -1.646 1.00 96.62 92 LEU A O 1
ATOM 768 N N . PRO A 1 93 ? 2.118 10.408 -2.392 1.00 97.25 93 PRO A N 1
ATOM 769 C CA . PRO A 1 93 ? 3.254 10.658 -3.270 1.00 97.25 93 PRO A CA 1
ATOM 770 C C . PRO A 1 93 ? 4.537 10.819 -2.442 1.00 97.25 93 PRO A C 1
ATOM 772 O O . PRO A 1 93 ? 4.569 11.567 -1.462 1.00 97.25 93 PRO A O 1
ATOM 775 N N . ALA A 1 94 ? 5.595 10.118 -2.844 1.00 96.69 94 ALA A N 1
ATOM 776 C CA . ALA A 1 94 ? 6.910 10.177 -2.219 1.00 96.69 94 ALA A CA 1
ATOM 777 C C . ALA A 1 94 ? 7.760 11.237 -2.929 1.00 96.69 94 ALA A C 1
ATOM 779 O O . ALA A 1 94 ? 8.517 10.932 -3.845 1.00 96.69 94 ALA A O 1
ATOM 780 N N . VAL A 1 95 ? 7.598 12.500 -2.533 1.00 92.25 95 VAL A N 1
ATOM 781 C CA . VAL A 1 95 ? 8.279 13.652 -3.161 1.00 92.25 95 VAL A CA 1
ATOM 782 C C . VAL A 1 95 ? 9.298 14.307 -2.236 1.00 92.25 95 VAL A C 1
ATOM 784 O O . VAL A 1 95 ? 10.239 14.952 -2.696 1.00 92.25 95 VAL A O 1
ATOM 787 N N . GLN A 1 96 ? 9.134 14.142 -0.924 1.00 94.75 96 GLN A N 1
ATOM 788 C CA . GLN A 1 96 ? 10.042 14.689 0.075 1.00 94.75 96 GLN A CA 1
ATOM 789 C C . GLN A 1 96 ? 11.202 13.732 0.348 1.00 94.75 96 GLN A C 1
ATOM 791 O O . GLN A 1 96 ? 11.071 12.511 0.264 1.00 94.75 96 GLN A O 1
ATOM 796 N N . LYS A 1 97 ? 12.344 14.291 0.763 1.00 94.69 97 LYS A N 1
ATOM 797 C CA . LYS A 1 97 ? 13.547 13.515 1.097 1.00 94.69 97 LYS A CA 1
ATOM 798 C C . LYS A 1 97 ? 13.280 12.430 2.151 1.00 94.69 97 LYS A C 1
ATOM 800 O O . LYS A 1 97 ? 13.789 11.326 1.987 1.00 94.69 97 LYS A O 1
ATOM 805 N N . SER A 1 98 ? 12.492 12.735 3.183 1.00 95.75 98 SER A N 1
ATOM 806 C CA . SER A 1 98 ? 12.117 11.792 4.249 1.00 95.75 98 SER A CA 1
ATOM 807 C C . SER A 1 98 ? 11.293 10.617 3.722 1.00 95.75 98 SER A C 1
ATOM 809 O O . SER A 1 98 ? 11.582 9.473 4.045 1.00 95.75 98 SER A O 1
ATOM 811 N N . GLN A 1 99 ? 10.326 10.885 2.842 1.00 96.88 99 GLN A N 1
ATOM 812 C CA . GLN A 1 99 ? 9.491 9.851 2.225 1.00 96.88 99 GLN A CA 1
ATOM 813 C C . GLN A 1 99 ? 10.306 8.934 1.308 1.00 96.88 99 GLN A C 1
ATOM 815 O O . GLN A 1 99 ? 10.088 7.728 1.285 1.00 96.88 99 GLN A O 1
ATOM 820 N N . ILE A 1 100 ? 11.263 9.498 0.561 1.00 96.94 100 ILE A N 1
ATOM 821 C CA . ILE A 1 100 ? 12.179 8.710 -0.274 1.00 96.94 100 ILE A CA 1
ATOM 822 C C . ILE A 1 100 ? 13.051 7.809 0.606 1.00 96.94 100 ILE A C 1
ATOM 824 O O . ILE A 1 100 ? 13.220 6.640 0.281 1.00 96.94 100 ILE A O 1
ATOM 828 N N . GLN A 1 101 ? 13.582 8.320 1.722 1.00 96.38 101 GLN A N 1
ATOM 829 C CA . GLN A 1 101 ? 14.370 7.512 2.661 1.00 96.38 101 GLN A CA 1
ATOM 830 C C . GLN A 1 101 ? 13.553 6.352 3.237 1.00 96.38 101 GLN A C 1
ATOM 832 O O . GLN A 1 101 ? 14.016 5.216 3.221 1.00 96.38 101 GLN A O 1
ATOM 837 N N . GLU A 1 102 ? 12.327 6.626 3.675 1.00 96.31 102 GLU A N 1
ATOM 838 C CA . GLU A 1 102 ? 11.408 5.610 4.192 1.00 96.31 102 GLU A CA 1
ATOM 839 C C . GLU A 1 102 ? 11.074 4.540 3.143 1.00 96.31 102 GLU A C 1
ATOM 841 O O . GLU A 1 102 ? 11.097 3.347 3.434 1.00 96.31 102 GLU A O 1
ATOM 846 N N . LEU A 1 103 ? 10.835 4.950 1.895 1.00 96.75 103 LEU A N 1
ATOM 847 C CA . LEU A 1 103 ? 10.613 4.033 0.779 1.00 96.75 103 LEU A CA 1
ATOM 848 C C . LEU A 1 103 ? 11.818 3.113 0.545 1.00 96.75 103 LEU A C 1
ATOM 850 O O . LEU A 1 103 ? 11.636 1.914 0.346 1.00 96.75 103 LEU A O 1
ATOM 854 N N . CYS A 1 104 ? 13.036 3.664 0.567 1.00 96.56 104 CYS A N 1
ATOM 855 C CA . CYS A 1 104 ? 14.263 2.891 0.356 1.00 96.56 104 CYS A CA 1
ATOM 856 C C . CYS A 1 104 ? 14.491 1.885 1.492 1.00 96.56 104 CYS A C 1
ATOM 858 O O . CYS A 1 104 ? 14.884 0.756 1.225 1.00 96.56 104 CYS A O 1
ATOM 860 N N . GLN A 1 105 ? 14.173 2.255 2.737 1.00 95.19 105 GLN A N 1
ATOM 861 C CA . GLN A 1 105 ? 14.230 1.333 3.873 1.00 95.19 105 GLN A CA 1
ATOM 862 C C . GLN A 1 105 ? 13.257 0.158 3.691 1.00 95.19 105 GLN A C 1
ATOM 864 O O . GLN A 1 105 ? 13.628 -0.998 3.856 1.00 95.19 105 GLN A O 1
ATOM 869 N N . VAL A 1 106 ? 12.011 0.438 3.302 1.00 95.69 106 VAL A N 1
ATOM 870 C CA . VAL A 1 106 ? 11.019 -0.617 3.039 1.00 95.69 106 VAL A CA 1
ATOM 871 C C . VAL A 1 106 ? 11.461 -1.516 1.889 1.00 95.69 106 VAL A C 1
ATOM 873 O O . VAL A 1 106 ? 11.218 -2.719 1.926 1.00 95.69 106 VAL A O 1
ATOM 876 N N . ALA A 1 107 ? 12.091 -0.950 0.859 1.00 94.56 107 ALA A N 1
ATOM 877 C CA . ALA A 1 107 ? 12.630 -1.734 -0.237 1.00 94.56 107 ALA A CA 1
ATOM 878 C C . ALA A 1 107 ? 13.720 -2.697 0.223 1.00 94.56 107 ALA A C 1
ATOM 880 O O . ALA A 1 107 ? 13.618 -3.880 -0.080 1.00 94.56 107 ALA A O 1
ATOM 881 N N . ASP A 1 108 ? 14.712 -2.201 0.958 1.00 93.25 108 ASP A N 1
ATOM 882 C CA . ASP A 1 108 ? 15.798 -3.016 1.495 1.00 93.25 108 ASP A CA 1
ATOM 883 C C . ASP A 1 108 ? 15.256 -4.210 2.294 1.00 93.25 108 ASP A C 1
ATOM 885 O O . ASP A 1 108 ? 15.574 -5.364 2.000 1.00 93.25 108 ASP A O 1
ATOM 889 N N . GLU A 1 109 ? 14.321 -3.945 3.206 1.00 92.25 109 GLU A N 1
ATOM 890 C CA . GLU A 1 109 ? 13.701 -4.971 4.042 1.00 92.25 109 GLU A CA 1
ATOM 891 C C . GLU A 1 109 ? 12.897 -5.993 3.216 1.00 92.25 109 GLU A C 1
ATOM 893 O O . GLU A 1 109 ? 13.066 -7.202 3.382 1.00 92.25 109 GLU A O 1
ATOM 898 N N . VAL A 1 110 ? 12.049 -5.541 2.280 1.00 91.38 110 VAL A N 1
ATOM 899 C CA . VAL A 1 110 ? 11.234 -6.449 1.452 1.00 91.38 110 VAL A CA 1
ATOM 900 C C . VAL A 1 110 ? 12.097 -7.279 0.502 1.00 91.38 110 VAL A C 1
ATOM 902 O O . VAL A 1 110 ? 11.766 -8.437 0.246 1.00 91.38 110 VAL A O 1
ATOM 905 N N . TRP A 1 111 ? 13.177 -6.717 -0.041 1.00 90.44 111 TRP A N 1
ATOM 906 C CA . TRP A 1 111 ? 14.054 -7.437 -0.960 1.00 90.44 111 TRP A CA 1
ATOM 907 C C . TRP A 1 111 ? 14.826 -8.549 -0.251 1.00 90.44 111 TRP A C 1
ATOM 909 O O . TRP A 1 111 ? 14.813 -9.686 -0.732 1.00 90.44 111 TRP A O 1
ATOM 919 N N . HIS A 1 112 ? 15.411 -8.253 0.911 1.00 88.56 112 HIS A N 1
ATOM 920 C CA . HIS A 1 112 ? 16.107 -9.243 1.730 1.00 88.56 112 HIS A CA 1
ATOM 921 C C . HIS A 1 112 ? 15.170 -10.330 2.267 1.00 88.56 112 HIS A C 1
ATOM 923 O O . HIS A 1 112 ? 15.573 -11.482 2.388 1.00 88.56 112 HIS A O 1
ATOM 929 N N . GLU A 1 113 ? 13.901 -10.013 2.523 1.00 84.81 113 GLU A N 1
ATOM 930 C CA . GLU A 1 113 ? 12.920 -11.009 2.956 1.00 84.81 113 GLU A CA 1
ATOM 931 C C . GLU A 1 113 ? 12.410 -11.880 1.791 1.00 84.81 113 GLU A C 1
ATOM 933 O O . GLU A 1 113 ? 12.388 -13.109 1.870 1.00 84.81 113 GLU A O 1
ATOM 938 N N . HIS A 1 114 ? 11.977 -11.253 0.692 1.00 79.94 114 HIS A N 1
ATOM 939 C CA . HIS A 1 114 ? 11.240 -11.928 -0.382 1.00 79.94 114 HIS A CA 1
ATOM 940 C C . HIS A 1 114 ? 12.150 -12.679 -1.359 1.00 79.94 114 HIS A C 1
ATOM 942 O O . HIS A 1 114 ? 11.734 -13.697 -1.915 1.00 79.94 114 HIS A O 1
ATOM 948 N N . TYR A 1 115 ? 13.378 -12.198 -1.582 1.00 78.12 115 TYR A N 1
ATOM 949 C CA . TYR A 1 115 ? 14.287 -12.765 -2.583 1.00 78.12 115 TYR A CA 1
ATOM 950 C C . TYR A 1 115 ? 15.430 -13.607 -2.010 1.00 78.12 115 TYR A C 1
ATOM 952 O O . TYR A 1 115 ? 16.105 -14.254 -2.805 1.00 78.12 115 TYR A O 1
ATOM 960 N N . ALA A 1 116 ? 15.612 -13.709 -0.688 1.00 78.19 116 ALA A N 1
ATOM 961 C CA . ALA A 1 116 ? 16.674 -14.538 -0.091 1.00 78.19 116 ALA A CA 1
ATOM 962 C C . ALA A 1 116 ? 16.615 -16.033 -0.478 1.00 78.19 116 ALA A C 1
ATOM 964 O O . ALA A 1 116 ? 17.622 -16.732 -0.412 1.00 78.19 116 ALA A O 1
ATOM 965 N N . GLY A 1 117 ? 15.450 -16.538 -0.904 1.00 75.19 117 GLY A N 1
ATOM 966 C CA . GLY A 1 117 ? 15.285 -17.903 -1.428 1.00 75.19 117 GLY A CA 1
ATOM 967 C C . GLY A 1 117 ? 15.346 -18.028 -2.957 1.00 75.19 117 GLY A C 1
ATOM 968 O O . GLY A 1 117 ? 15.195 -19.130 -3.478 1.00 75.19 117 GLY A O 1
ATOM 969 N N . ILE A 1 118 ? 15.507 -16.914 -3.677 1.00 75.38 118 ILE A N 1
ATOM 970 C CA . ILE A 1 118 ? 15.443 -16.837 -5.148 1.00 75.38 118 ILE A CA 1
ATOM 971 C C . ILE A 1 118 ? 16.770 -16.331 -5.729 1.00 75.38 118 ILE A C 1
ATOM 973 O O . ILE A 1 118 ? 17.213 -16.826 -6.762 1.00 75.38 118 ILE A O 1
ATOM 977 N N . LEU A 1 119 ? 17.396 -15.352 -5.073 1.00 81.25 119 LEU A N 1
ATOM 978 C CA . LEU A 1 119 ? 18.621 -14.676 -5.493 1.00 81.25 119 LEU A CA 1
ATOM 979 C C . LEU A 1 119 ? 19.692 -14.813 -4.403 1.00 81.25 119 LEU A C 1
ATOM 981 O O . LEU A 1 119 ? 19.376 -15.037 -3.236 1.00 81.25 119 LEU A O 1
ATOM 985 N N . SER A 1 120 ? 20.965 -14.666 -4.774 1.00 85.12 120 SER A N 1
ATOM 986 C CA . SER A 1 120 ? 22.045 -14.588 -3.787 1.00 85.12 120 SER A CA 1
ATOM 987 C C . SER A 1 120 ? 22.004 -13.254 -3.035 1.00 85.12 120 SER A C 1
ATOM 989 O O . SER A 1 120 ? 21.582 -12.243 -3.591 1.00 85.12 120 SER A O 1
ATOM 991 N N . GLU A 1 121 ? 22.507 -13.233 -1.799 1.00 87.31 121 GLU A N 1
ATOM 992 C CA . GLU A 1 121 ? 22.610 -12.015 -0.976 1.00 87.31 121 GLU A CA 1
ATOM 993 C C . GLU A 1 121 ? 23.317 -10.875 -1.730 1.00 87.31 121 GLU A C 1
ATOM 995 O O . GLU A 1 121 ? 22.748 -9.807 -1.917 1.00 87.31 121 GLU A O 1
ATOM 1000 N N . GLY A 1 122 ? 24.482 -11.147 -2.330 1.00 87.06 122 GLY A N 1
ATOM 1001 C CA . GLY A 1 122 ? 25.195 -10.140 -3.124 1.00 87.06 122 GLY A CA 1
ATOM 1002 C C . GLY A 1 122 ? 24.449 -9.667 -4.382 1.00 87.06 122 GLY A C 1
ATOM 1003 O O . GLY A 1 122 ? 24.696 -8.559 -4.858 1.00 87.06 122 GLY A O 1
ATOM 1004 N N . GLN A 1 123 ? 23.534 -10.470 -4.942 1.00 84.56 123 GLN A N 1
ATOM 1005 C CA . GLN A 1 123 ? 22.649 -10.008 -6.014 1.00 84.56 123 GLN A CA 1
ATOM 1006 C C . GLN A 1 123 ? 21.529 -9.117 -5.459 1.00 84.56 123 GLN A C 1
ATOM 1008 O O . GLN A 1 123 ? 21.165 -8.145 -6.115 1.00 84.56 123 GLN A O 1
ATOM 1013 N N . ILE A 1 124 ? 21.000 -9.410 -4.270 1.00 87.50 124 ILE A N 1
ATOM 1014 C CA . ILE A 1 124 ? 19.989 -8.581 -3.599 1.00 87.50 124 ILE A CA 1
ATOM 1015 C C . ILE A 1 124 ? 20.568 -7.200 -3.276 1.00 87.50 124 ILE A C 1
ATOM 1017 O O . ILE A 1 124 ? 20.001 -6.204 -3.726 1.00 87.50 124 ILE A O 1
ATOM 1021 N N . ASP A 1 125 ? 21.731 -7.145 -2.623 1.00 89.56 125 ASP A N 1
ATOM 1022 C CA . ASP A 1 125 ? 22.439 -5.896 -2.306 1.00 89.56 125 ASP A CA 1
ATOM 1023 C C . ASP A 1 125 ? 22.671 -5.049 -3.559 1.00 89.56 125 ASP A C 1
ATOM 1025 O O . ASP A 1 125 ? 22.383 -3.852 -3.598 1.00 89.56 125 ASP A O 1
ATOM 1029 N N . TYR A 1 126 ? 23.140 -5.693 -4.633 1.00 89.06 126 TYR A N 1
ATOM 1030 C CA . TYR A 1 126 ? 23.346 -5.039 -5.919 1.00 89.06 126 TYR A CA 1
ATOM 1031 C C . TYR A 1 126 ? 22.054 -4.427 -6.473 1.00 89.06 126 TYR A C 1
ATOM 1033 O O . TYR A 1 126 ? 22.069 -3.303 -6.977 1.00 89.06 126 TYR A O 1
ATOM 1041 N N . MET A 1 127 ? 20.935 -5.155 -6.400 1.00 89.50 127 MET A N 1
ATOM 1042 C CA . MET A 1 127 ? 19.645 -4.687 -6.909 1.00 89.50 127 MET A CA 1
ATOM 1043 C C . MET A 1 127 ? 19.104 -3.515 -6.091 1.00 89.50 127 MET A C 1
ATOM 1045 O O . MET A 1 127 ? 18.651 -2.526 -6.679 1.00 89.50 127 MET A O 1
ATOM 1049 N N . VAL A 1 128 ? 19.177 -3.602 -4.761 1.00 91.50 128 VAL A N 1
ATOM 1050 C CA . VAL A 1 128 ? 18.740 -2.534 -3.856 1.00 91.50 128 VAL A CA 1
ATOM 1051 C C . VAL A 1 128 ? 19.576 -1.279 -4.095 1.00 91.50 128 VAL A C 1
ATOM 1053 O O . VAL A 1 128 ? 19.011 -0.225 -4.389 1.00 91.50 128 VAL A O 1
ATOM 1056 N N . GLU A 1 129 ? 20.904 -1.393 -4.097 1.00 92.38 129 GLU A N 1
ATOM 1057 C CA . GLU A 1 129 ? 21.800 -0.251 -4.298 1.00 92.38 129 GLU A CA 1
ATOM 1058 C C . GLU A 1 129 ? 21.600 0.402 -5.675 1.00 92.38 129 GLU A C 1
ATOM 1060 O O . GLU A 1 129 ? 21.477 1.625 -5.799 1.00 92.38 129 GLU A O 1
ATOM 1065 N N . LYS A 1 130 ? 21.505 -0.410 -6.735 1.00 91.25 130 LYS A N 1
ATOM 1066 C CA . LYS A 1 130 ? 21.415 0.083 -8.115 1.00 91.25 130 LYS A CA 1
ATOM 1067 C C . LYS A 1 130 ? 20.069 0.722 -8.450 1.00 91.25 130 LYS A C 1
ATOM 1069 O O . LYS A 1 130 ? 20.030 1.691 -9.216 1.00 91.25 130 LYS A O 1
ATOM 1074 N N . PHE A 1 131 ? 18.967 0.168 -7.945 1.00 92.44 131 PHE A N 1
ATOM 1075 C CA . PHE A 1 131 ? 17.624 0.540 -8.399 1.00 92.44 131 PHE A CA 1
ATOM 1076 C C . PHE A 1 131 ? 16.757 1.209 -7.339 1.00 92.44 131 PHE A C 1
ATOM 1078 O O . PHE A 1 131 ? 15.754 1.821 -7.713 1.00 92.44 131 PHE A O 1
ATOM 1085 N N . GLN A 1 132 ? 17.118 1.100 -6.061 1.00 95.69 132 GLN A N 1
ATOM 1086 C CA . GLN A 1 132 ? 16.247 1.478 -4.953 1.00 95.69 132 GLN A CA 1
ATOM 1087 C C . GLN A 1 132 ? 16.969 2.185 -3.793 1.00 95.69 132 GLN A C 1
ATOM 1089 O O . GLN A 1 132 ? 16.348 2.423 -2.761 1.00 95.69 132 GLN A O 1
ATOM 1094 N N . SER A 1 133 ? 18.227 2.599 -3.983 1.00 96.31 133 SER A N 1
ATOM 1095 C CA . SER A 1 133 ? 18.911 3.561 -3.112 1.00 96.31 133 SER A CA 1
ATOM 1096 C C . SER A 1 133 ? 18.282 4.961 -3.221 1.00 96.31 133 SER A C 1
ATOM 1098 O O . SER A 1 133 ? 17.662 5.290 -4.244 1.00 96.31 133 SER A O 1
ATOM 1100 N N . PRO A 1 134 ? 18.450 5.843 -2.213 1.00 96.19 134 PRO A N 1
ATOM 1101 C CA . PRO A 1 134 ? 17.934 7.211 -2.276 1.00 96.19 134 PRO A CA 1
ATOM 1102 C C . PRO A 1 134 ? 18.411 7.979 -3.515 1.00 96.19 134 PRO A C 1
ATOM 1104 O O . PRO A 1 134 ? 17.658 8.763 -4.097 1.00 96.19 134 PRO A O 1
ATOM 1107 N N . GLU A 1 135 ? 19.654 7.759 -3.930 1.00 96.38 135 GLU A N 1
ATOM 1108 C CA . GLU A 1 135 ? 20.269 8.333 -5.121 1.00 96.38 135 GLU A CA 1
ATOM 1109 C C . GLU A 1 135 ? 19.609 7.788 -6.393 1.00 96.38 135 GLU A C 1
ATOM 1111 O O . GLU A 1 135 ? 19.210 8.577 -7.255 1.00 96.38 135 GLU A O 1
ATOM 1116 N N . ALA A 1 136 ? 19.422 6.466 -6.492 1.00 96.69 136 ALA A N 1
ATOM 1117 C CA . ALA A 1 136 ? 18.759 5.833 -7.630 1.00 96.69 136 ALA A CA 1
ATOM 1118 C C . ALA A 1 136 ? 17.304 6.296 -7.779 1.00 96.69 136 ALA A C 1
ATOM 1120 O O . ALA A 1 136 ? 16.900 6.674 -8.880 1.00 96.69 136 ALA A O 1
ATOM 1121 N N . VAL A 1 137 ? 16.541 6.346 -6.683 1.00 97.62 137 VAL A N 1
ATOM 1122 C CA . VAL A 1 137 ? 15.142 6.800 -6.688 1.00 97.62 137 VAL A CA 1
ATOM 1123 C C . VAL A 1 137 ? 15.045 8.258 -7.130 1.00 97.62 137 VAL A C 1
ATOM 1125 O O . VAL A 1 137 ? 14.259 8.580 -8.021 1.00 97.62 137 VAL A O 1
ATOM 1128 N N . ARG A 1 138 ? 15.878 9.152 -6.578 1.00 96.81 138 ARG A N 1
ATOM 1129 C CA . ARG A 1 138 ? 15.896 10.568 -6.993 1.00 96.81 138 ARG A CA 1
ATOM 1130 C C . ARG A 1 138 ? 16.242 10.723 -8.472 1.00 96.81 138 ARG A C 1
ATOM 1132 O O . ARG A 1 138 ? 15.612 11.529 -9.155 1.00 96.81 138 ARG A O 1
ATOM 1139 N N . ARG A 1 139 ? 17.226 9.964 -8.962 1.00 97.00 139 ARG A N 1
ATOM 1140 C CA . ARG A 1 139 ? 17.636 9.967 -10.371 1.00 97.00 139 ARG A CA 1
ATOM 1141 C C . ARG A 1 139 ? 16.498 9.496 -11.276 1.00 97.00 139 ARG A C 1
ATOM 1143 O O . ARG A 1 139 ? 16.134 10.210 -12.202 1.00 97.00 139 ARG A O 1
ATOM 1150 N N . GLN A 1 140 ? 15.863 8.371 -10.953 1.00 97.62 140 GLN A N 1
ATOM 1151 C CA . GLN A 1 140 ? 14.710 7.844 -11.691 1.00 97.62 140 GLN A CA 1
ATOM 1152 C C . GLN A 1 140 ? 13.545 8.842 -11.749 1.00 97.62 140 GLN A C 1
ATOM 1154 O O . GLN A 1 140 ? 12.927 9.015 -12.798 1.00 97.62 140 GLN A O 1
ATOM 1159 N N . MET A 1 141 ? 13.253 9.530 -10.642 1.00 97.00 141 MET A N 1
ATOM 1160 C CA . MET A 1 141 ? 12.202 10.550 -10.613 1.00 97.00 141 MET A CA 1
ATOM 1161 C C . MET A 1 141 ? 12.543 11.763 -11.481 1.00 97.00 141 MET A C 1
ATOM 1163 O O . MET A 1 141 ? 11.691 12.264 -12.210 1.00 97.00 141 MET A O 1
ATOM 1167 N N . LYS A 1 142 ? 13.786 12.247 -11.403 1.00 96.81 142 LYS A N 1
ATOM 1168 C CA . LYS A 1 142 ? 14.212 13.483 -12.068 1.00 96.81 142 LYS A CA 1
ATOM 1169 C C . LYS A 1 142 ? 14.488 13.300 -13.561 1.00 96.81 142 LYS A C 1
ATOM 1171 O O . LYS A 1 142 ? 14.224 14.212 -14.337 1.00 96.81 142 LYS A O 1
ATOM 1176 N N . GLU A 1 143 ? 15.060 12.164 -13.943 1.00 97.44 143 GLU A N 1
ATOM 1177 C CA . GLU A 1 143 ? 15.653 11.958 -15.270 1.00 97.44 143 GLU A CA 1
ATOM 1178 C C . GLU A 1 143 ? 14.905 10.910 -16.097 1.00 97.44 143 GLU A C 1
ATOM 1180 O O . GLU A 1 143 ? 14.911 10.986 -17.321 1.00 97.44 143 GLU A O 1
ATOM 1185 N N . GLU A 1 144 ? 14.231 9.953 -15.454 1.00 96.12 144 GLU A N 1
ATOM 1186 C CA . GLU A 1 144 ? 13.587 8.826 -16.144 1.00 96.12 144 GLU A CA 1
ATOM 1187 C C . GLU A 1 144 ? 12.050 8.876 -16.095 1.00 96.12 144 GLU A C 1
ATOM 1189 O O . GLU A 1 144 ? 11.389 8.013 -16.672 1.00 96.12 144 GLU A O 1
ATOM 1194 N N . GLY A 1 145 ? 11.466 9.877 -15.426 1.00 96.06 145 GLY A N 1
ATOM 1195 C CA . GLY A 1 145 ? 10.016 10.097 -15.376 1.00 96.06 145 GLY A CA 1
ATOM 1196 C C . GLY A 1 145 ? 9.251 9.179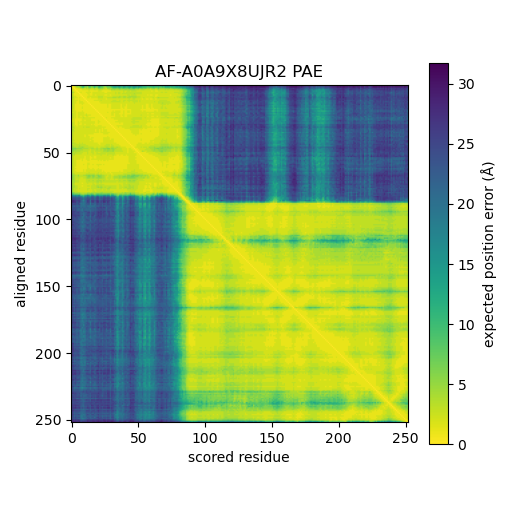 -14.416 1.00 96.06 145 GLY A C 1
ATOM 1197 O O . GLY A 1 145 ? 8.033 9.041 -14.547 1.00 96.06 145 GLY A O 1
ATOM 1198 N N . TYR A 1 146 ? 9.935 8.546 -13.458 1.00 98.19 146 TYR A N 1
ATOM 1199 C CA . TYR A 1 146 ? 9.268 7.718 -12.453 1.00 98.19 146 TYR A CA 1
ATOM 1200 C C . TYR A 1 146 ? 8.507 8.555 -11.425 1.00 98.19 146 TYR A C 1
ATOM 1202 O O . TYR A 1 146 ? 8.970 9.594 -10.957 1.00 98.19 146 TYR A O 1
ATOM 1210 N N . GLN A 1 147 ? 7.364 8.032 -10.997 1.00 98.19 147 GLN A N 1
ATOM 1211 C CA . GLN A 1 147 ? 6.611 8.517 -9.849 1.00 98.19 147 GLN A CA 1
ATOM 1212 C C . GLN A 1 147 ? 6.561 7.420 -8.792 1.00 98.19 147 GLN A C 1
ATOM 1214 O O . GLN A 1 147 ? 6.305 6.257 -9.104 1.00 98.19 147 GLN A O 1
ATOM 1219 N N . TYR A 1 148 ? 6.794 7.796 -7.540 1.00 98.50 148 TYR A N 1
ATOM 1220 C CA . TYR A 1 148 ? 6.804 6.876 -6.410 1.00 98.50 148 TYR A CA 1
ATOM 1221 C C . TYR A 1 148 ? 5.738 7.256 -5.391 1.00 98.50 148 TYR A C 1
ATOM 1223 O O . TYR A 1 148 ? 5.496 8.439 -5.140 1.00 98.50 148 TYR A O 1
ATOM 1231 N N . PHE A 1 149 ? 5.128 6.242 -4.784 1.00 98.62 149 PHE A N 1
ATOM 1232 C CA . PHE A 1 149 ? 4.107 6.399 -3.757 1.00 98.62 149 PHE A CA 1
ATOM 1233 C C . PHE A 1 149 ? 4.403 5.485 -2.570 1.00 98.62 149 PHE A C 1
ATOM 1235 O O . PHE A 1 149 ? 4.695 4.304 -2.751 1.00 98.62 149 PHE A O 1
ATOM 1242 N N . LEU A 1 150 ? 4.285 6.024 -1.359 1.00 98.19 150 LEU A N 1
ATOM 1243 C CA . LEU A 1 150 ? 4.227 5.247 -0.126 1.00 98.19 150 LEU A CA 1
ATOM 1244 C C . LEU A 1 150 ? 2.813 4.698 0.066 1.00 98.19 150 LEU A C 1
ATOM 1246 O O . LEU A 1 150 ? 1.824 5.395 -0.174 1.00 98.19 150 LEU A O 1
ATOM 1250 N N . LEU A 1 151 ? 2.734 3.456 0.528 1.00 98.00 151 LEU A N 1
ATOM 1251 C CA . LEU A 1 151 ? 1.494 2.759 0.836 1.00 98.00 151 LEU A CA 1
ATOM 1252 C C . LEU A 1 151 ? 1.393 2.635 2.353 1.00 98.00 151 LEU A C 1
ATOM 1254 O O . LEU A 1 151 ? 2.229 1.979 2.976 1.00 98.00 151 LEU A O 1
ATOM 1258 N N . ARG A 1 152 ? 0.387 3.274 2.947 1.00 95.19 152 ARG A N 1
ATOM 1259 C CA . ARG A 1 152 ? 0.135 3.222 4.390 1.00 95.19 152 ARG A CA 1
ATOM 1260 C C . ARG A 1 152 ? -0.993 2.261 4.716 1.00 95.19 152 ARG A C 1
ATOM 1262 O O . ARG A 1 152 ? -1.924 2.116 3.923 1.00 95.19 152 ARG A O 1
ATOM 1269 N N . LEU A 1 153 ? -0.916 1.675 5.901 1.00 91.19 153 LEU A N 1
ATOM 1270 C CA . LEU A 1 153 ? -2.027 1.027 6.585 1.00 91.19 153 LEU A CA 1
ATOM 1271 C C . LEU A 1 153 ? -2.114 1.659 7.978 1.00 91.19 153 LEU A C 1
ATOM 1273 O O . LEU A 1 153 ? -1.283 1.381 8.839 1.00 91.19 153 LEU A O 1
ATOM 1277 N N . GLY A 1 154 ? -3.046 2.595 8.155 1.00 87.62 154 GLY A N 1
ATOM 1278 C CA . GLY A 1 154 ? -3.071 3.454 9.337 1.00 87.62 154 GLY A CA 1
ATOM 1279 C C . GLY A 1 154 ? -1.827 4.347 9.379 1.00 87.62 154 GLY A C 1
ATOM 1280 O O . GLY A 1 154 ? -1.544 5.069 8.420 1.00 87.62 154 GLY A O 1
ATOM 1281 N N . GLU A 1 155 ? -1.072 4.286 10.475 1.00 85.19 155 GLU A N 1
ATOM 1282 C CA . GLU A 1 155 ? 0.184 5.035 10.641 1.00 85.19 155 GLU A CA 1
ATOM 1283 C C . GLU A 1 155 ? 1.412 4.291 10.071 1.00 85.19 155 GLU A C 1
ATOM 1285 O O . GLU A 1 155 ? 2.438 4.908 9.763 1.00 85.19 155 GLU A O 1
ATOM 1290 N N . GLU A 1 156 ? 1.315 2.975 9.858 1.00 89.94 156 GLU A N 1
ATOM 1291 C CA . GLU A 1 156 ? 2.426 2.138 9.393 1.00 89.94 156 GLU A CA 1
ATOM 1292 C C . GLU A 1 156 ? 2.682 2.314 7.886 1.00 89.94 156 GLU A C 1
ATOM 1294 O O . GLU A 1 156 ? 1.750 2.332 7.074 1.00 89.94 156 GLU A O 1
ATOM 1299 N N . THR A 1 157 ? 3.957 2.387 7.477 1.00 95.12 157 THR A N 1
ATOM 1300 C CA . THR A 1 157 ? 4.328 2.197 6.064 1.00 95.12 157 THR A CA 1
ATOM 1301 C C . THR A 1 157 ? 4.321 0.724 5.720 1.00 95.12 157 THR A C 1
ATOM 1303 O O . THR A 1 157 ? 5.275 -0.002 5.989 1.00 95.12 157 THR A O 1
ATOM 1306 N N . ALA A 1 158 ? 3.254 0.314 5.050 1.00 95.81 158 ALA A N 1
ATOM 1307 C CA . ALA A 1 158 ? 3.034 -1.048 4.607 1.00 95.81 158 ALA A CA 1
ATOM 1308 C C . ALA A 1 158 ? 3.820 -1.420 3.342 1.00 95.81 158 ALA A C 1
ATOM 1310 O O . ALA A 1 158 ? 4.009 -2.604 3.055 1.00 95.81 158 ALA A O 1
ATOM 1311 N N . GLY A 1 159 ? 4.241 -0.437 2.546 1.00 97.38 159 GLY A N 1
ATOM 1312 C CA . GLY A 1 159 ? 4.884 -0.698 1.267 1.00 97.38 159 GLY A CA 1
ATOM 1313 C C . GLY A 1 159 ? 5.105 0.543 0.418 1.00 97.38 159 GLY A C 1
ATOM 1314 O O . GLY A 1 159 ? 4.918 1.674 0.865 1.00 97.38 159 GLY A O 1
ATOM 1315 N N . TYR A 1 160 ? 5.445 0.317 -0.845 1.00 98.31 160 TYR A N 1
ATOM 1316 C CA . TYR A 1 160 ? 5.523 1.367 -1.851 1.00 98.31 160 TYR A CA 1
ATOM 1317 C C . TYR A 1 160 ? 5.155 0.843 -3.242 1.00 98.31 160 TYR A C 1
ATOM 1319 O O . TYR A 1 160 ? 5.225 -0.360 -3.518 1.00 98.31 160 TYR A O 1
ATOM 1327 N N . CYS A 1 161 ? 4.794 1.757 -4.140 1.00 98.25 161 CYS A N 1
ATOM 1328 C CA . CYS A 1 161 ? 4.763 1.477 -5.568 1.00 98.25 161 CYS A CA 1
ATOM 1329 C C . CYS A 1 161 ? 5.539 2.526 -6.369 1.00 98.25 161 CYS A C 1
ATOM 1331 O O . CYS A 1 161 ? 5.690 3.675 -5.952 1.00 98.25 161 CYS A O 1
ATOM 1333 N N . GLY A 1 162 ? 6.071 2.097 -7.509 1.00 98.38 162 GLY A N 1
ATOM 1334 C CA . GLY A 1 162 ? 6.793 2.934 -8.459 1.00 98.38 162 GLY A CA 1
ATOM 1335 C C . GLY A 1 162 ? 6.211 2.734 -9.847 1.00 98.38 162 GLY A C 1
ATOM 1336 O O . GLY A 1 162 ? 6.094 1.595 -10.304 1.00 98.38 162 GLY A O 1
ATOM 1337 N N . ILE A 1 163 ? 5.848 3.829 -10.505 1.00 98.56 163 ILE A N 1
ATOM 1338 C CA . ILE A 1 163 ? 5.196 3.820 -11.812 1.00 98.56 163 ILE A CA 1
ATOM 1339 C C . ILE A 1 163 ? 5.889 4.761 -12.785 1.00 98.56 163 ILE A C 1
ATOM 1341 O O . ILE A 1 163 ? 6.578 5.697 -12.379 1.00 98.56 163 ILE A O 1
ATOM 1345 N N . LYS A 1 164 ? 5.657 4.542 -14.072 1.00 98.19 164 LYS A N 1
ATOM 1346 C CA . LYS A 1 164 ? 6.065 5.442 -15.146 1.00 98.19 164 LYS A CA 1
ATOM 1347 C C . LYS A 1 164 ? 5.014 5.398 -16.248 1.00 98.19 164 LYS A C 1
ATOM 1349 O O . LYS A 1 164 ? 4.534 4.324 -16.593 1.00 98.19 164 LYS A O 1
ATOM 1354 N N . VAL A 1 165 ? 4.635 6.550 -16.787 1.00 96.81 165 VAL A N 1
ATOM 1355 C CA . VAL A 1 165 ? 3.783 6.592 -17.983 1.00 96.81 165 VAL A CA 1
ATOM 1356 C C . VAL A 1 165 ? 4.685 6.452 -19.203 1.00 96.81 165 VAL A C 1
ATOM 1358 O O . VAL A 1 165 ? 5.661 7.190 -19.335 1.00 96.81 165 VAL A O 1
ATOM 1361 N N . GLU A 1 166 ? 4.376 5.493 -20.069 1.00 95.00 166 GLU A N 1
ATOM 1362 C CA . GLU A 1 166 ? 5.119 5.218 -21.296 1.00 95.00 166 GLU A CA 1
ATOM 1363 C C . GLU A 1 166 ? 4.154 5.168 -22.476 1.00 95.00 166 GLU A C 1
ATOM 1365 O O . GLU A 1 166 ? 3.338 4.252 -22.580 1.00 95.00 166 GLU A O 1
ATOM 1370 N N . GLU A 1 167 ? 4.263 6.162 -23.359 1.00 92.00 167 GLU A N 1
ATOM 1371 C CA . GLU A 1 167 ? 3.374 6.342 -24.510 1.00 92.00 167 GLU A CA 1
ATOM 1372 C C . GLU A 1 167 ? 1.895 6.322 -24.090 1.00 92.00 167 GLU A C 1
ATOM 1374 O O . GLU A 1 167 ? 1.422 7.265 -23.458 1.00 92.00 167 GLU A O 1
ATOM 1379 N N . ASP A 1 168 ? 1.178 5.250 -24.422 1.00 95.38 168 ASP A N 1
ATOM 1380 C CA . ASP A 1 168 ? -0.241 5.062 -24.152 1.00 95.38 168 ASP A CA 1
ATOM 1381 C C . ASP A 1 168 ? -0.524 4.081 -23.002 1.00 95.38 168 ASP A C 1
ATOM 1383 O O . ASP A 1 168 ? -1.672 3.693 -22.790 1.00 95.38 168 ASP A O 1
ATOM 1387 N N . ARG A 1 169 ? 0.492 3.674 -22.228 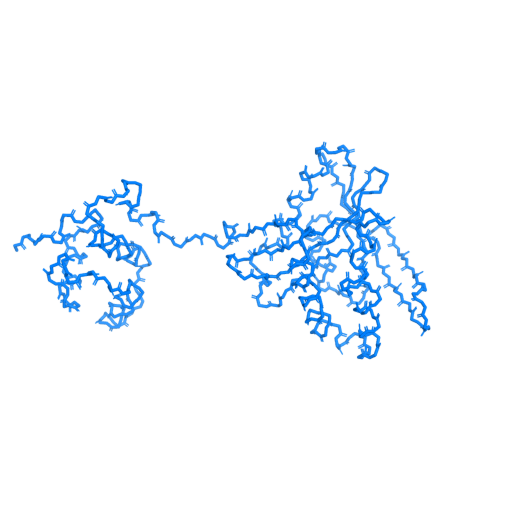1.00 97.56 169 ARG A N 1
ATOM 1388 C CA . ARG A 1 169 ? 0.349 2.719 -21.116 1.00 97.56 169 ARG A CA 1
ATOM 1389 C C . ARG A 1 169 ? 1.016 3.198 -19.831 1.00 97.56 169 ARG A C 1
ATOM 1391 O O . ARG A 1 169 ? 1.936 4.013 -19.832 1.00 97.56 169 ARG A O 1
ATOM 1398 N N . LEU A 1 170 ? 0.573 2.642 -18.707 1.00 98.56 170 LEU A N 1
ATOM 1399 C CA . LEU A 1 170 ? 1.192 2.838 -17.399 1.00 98.56 170 LEU A CA 1
ATOM 1400 C C . LEU A 1 170 ? 2.068 1.631 -17.058 1.00 98.56 170 LEU A C 1
ATOM 1402 O O . LEU A 1 170 ? 1.571 0.518 -16.904 1.00 98.56 170 LEU A O 1
ATOM 1406 N N . PHE A 1 171 ? 3.370 1.849 -16.910 1.00 98.44 171 PHE A N 1
ATOM 1407 C CA . PHE A 1 171 ? 4.298 0.847 -16.406 1.00 98.44 171 PHE A CA 1
ATOM 1408 C C . PHE A 1 171 ? 4.270 0.830 -14.875 1.00 98.44 171 PHE A C 1
ATOM 1410 O O . PHE A 1 171 ? 4.705 1.784 -14.226 1.00 98.44 171 PHE A O 1
ATOM 1417 N N . LEU A 1 172 ? 3.779 -0.260 -14.285 1.00 98.50 172 LEU A N 1
ATOM 1418 C CA . LEU A 1 172 ? 3.922 -0.554 -12.864 1.00 98.50 172 LEU A CA 1
ATOM 1419 C C . LEU A 1 172 ? 5.261 -1.259 -12.638 1.00 98.50 172 LEU A C 1
ATOM 1421 O O . LEU A 1 172 ? 5.383 -2.475 -12.757 1.00 98.50 172 LEU A O 1
ATOM 1425 N N . SER A 1 173 ? 6.278 -0.471 -12.307 1.00 96.62 173 SER A N 1
ATOM 1426 C CA . SER A 1 173 ? 7.650 -0.953 -12.164 1.00 96.62 173 SER A CA 1
ATOM 1427 C C . SER A 1 173 ? 7.923 -1.609 -10.812 1.00 96.62 173 SER A C 1
ATOM 1429 O O . SER A 1 173 ? 8.756 -2.507 -10.722 1.00 96.62 173 SER A O 1
ATOM 1431 N N . LYS A 1 174 ? 7.263 -1.141 -9.745 1.00 95.06 174 LYS A N 1
ATOM 1432 C CA . LYS A 1 174 ? 7.403 -1.692 -8.392 1.00 95.06 174 LYS A CA 1
ATOM 1433 C C . LYS A 1 174 ? 6.054 -1.718 -7.691 1.00 95.06 174 LYS A C 1
ATOM 1435 O O . LYS A 1 174 ? 5.344 -0.715 -7.697 1.00 95.06 174 LYS A O 1
ATOM 1440 N N . LEU A 1 175 ? 5.760 -2.825 -7.019 1.00 96.88 175 LEU A N 1
ATOM 1441 C CA . LEU A 1 175 ? 4.716 -2.926 -6.005 1.00 96.88 175 LEU A CA 1
ATOM 1442 C C . LEU A 1 175 ? 5.210 -3.875 -4.915 1.00 96.88 175 LEU A C 1
ATOM 1444 O O . LEU A 1 175 ? 5.129 -5.093 -5.057 1.00 96.88 175 LEU A O 1
ATOM 1448 N N . TYR A 1 176 ? 5.741 -3.304 -3.839 1.00 95.38 176 TYR A N 1
ATOM 1449 C CA . TYR A 1 176 ? 6.335 -4.058 -2.743 1.00 95.38 176 TYR A CA 1
ATOM 1450 C C . TYR A 1 176 ? 5.585 -3.776 -1.452 1.00 95.38 176 TYR A C 1
ATOM 1452 O O . TYR A 1 176 ? 5.338 -2.623 -1.103 1.00 95.38 176 TYR A O 1
ATOM 1460 N N . LEU A 1 177 ? 5.215 -4.851 -0.758 1.00 94.56 177 LEU A N 1
ATOM 1461 C CA . LEU A 1 177 ? 4.504 -4.815 0.514 1.00 94.56 177 LEU A CA 1
ATOM 1462 C C . LEU A 1 177 ? 5.271 -5.639 1.545 1.00 94.56 177 LEU A C 1
ATOM 1464 O O . LEU A 1 177 ? 5.642 -6.790 1.265 1.00 94.56 177 LEU A O 1
ATOM 1468 N N . ARG A 1 178 ? 5.414 -5.077 2.748 1.00 93.50 178 ARG A N 1
ATOM 1469 C CA . ARG A 1 178 ? 5.837 -5.801 3.950 1.00 93.50 178 ARG A CA 1
ATOM 1470 C C . ARG A 1 178 ? 4.955 -7.019 4.150 1.00 93.50 178 ARG A C 1
ATOM 1472 O O . ARG A 1 178 ? 3.742 -6.939 3.943 1.00 93.50 178 ARG A O 1
ATOM 1479 N N . GLN A 1 179 ? 5.541 -8.139 4.559 1.00 89.00 179 GLN A N 1
ATOM 1480 C CA . GLN A 1 179 ? 4.793 -9.378 4.746 1.00 89.00 179 GLN A CA 1
ATOM 1481 C C . GLN A 1 179 ? 3.668 -9.244 5.777 1.00 89.00 179 GLN A C 1
ATOM 1483 O O . GLN A 1 179 ? 2.558 -9.701 5.500 1.00 89.00 179 GLN A O 1
ATOM 1488 N N . SER A 1 180 ? 3.913 -8.533 6.883 1.00 88.81 180 SER A N 1
ATOM 1489 C CA . SER A 1 180 ? 2.921 -8.222 7.927 1.00 88.81 180 SER A CA 1
ATOM 1490 C C . SER A 1 180 ? 1.670 -7.515 7.392 1.00 88.81 180 SER A C 1
ATOM 1492 O O . SER A 1 180 ? 0.573 -7.726 7.902 1.00 88.81 180 SER A O 1
ATOM 1494 N N . CYS A 1 181 ? 1.805 -6.727 6.322 1.00 90.56 181 CYS A N 1
ATOM 1495 C CA . CYS A 1 181 ? 0.718 -5.928 5.758 1.00 90.56 181 CYS A CA 1
ATOM 1496 C C . CYS A 1 181 ? 0.032 -6.594 4.547 1.00 90.56 181 CYS A C 1
ATOM 1498 O O . CYS A 1 181 ? -0.929 -6.054 3.984 1.00 90.56 181 CYS A O 1
ATOM 1500 N N . ARG A 1 182 ? 0.483 -7.778 4.107 1.00 89.25 182 ARG A N 1
ATOM 1501 C CA . ARG A 1 182 ? -0.153 -8.521 3.000 1.00 89.25 182 ARG A CA 1
ATOM 1502 C C . ARG A 1 182 ? -1.533 -9.036 3.423 1.00 89.25 182 ARG A C 1
ATOM 1504 O O . ARG A 1 182 ? -1.840 -9.151 4.601 1.00 89.25 182 ARG A O 1
ATOM 1511 N N . GLY A 1 183 ? -2.417 -9.298 2.459 1.00 86.12 183 GLY A N 1
ATOM 1512 C CA . GLY A 1 183 ? -3.785 -9.775 2.734 1.00 86.12 183 GLY A CA 1
ATOM 1513 C C . GLY A 1 183 ? -4.789 -8.699 3.184 1.00 86.12 183 GLY A C 1
ATOM 1514 O O . GLY A 1 183 ? -5.990 -8.944 3.132 1.00 86.12 183 GLY A O 1
ATOM 1515 N N . HIS A 1 184 ? -4.338 -7.481 3.495 1.00 87.38 184 HIS A N 1
ATOM 1516 C CA . HIS A 1 184 ? -5.186 -6.375 3.969 1.00 87.38 184 HIS A CA 1
ATOM 1517 C C . HIS A 1 184 ? -5.891 -5.587 2.844 1.00 87.38 184 HIS A C 1
ATOM 1519 O O . HIS A 1 184 ? -6.623 -4.635 3.090 1.00 87.38 184 HIS A O 1
ATOM 1525 N N . GLY A 1 185 ? -5.701 -5.981 1.579 1.00 90.94 185 GLY A N 1
ATOM 1526 C CA . GLY A 1 185 ? -6.334 -5.335 0.421 1.00 90.94 185 GLY A CA 1
ATOM 1527 C C . GLY A 1 185 ? -5.562 -4.153 -0.180 1.00 90.94 185 GLY A C 1
ATOM 1528 O O . GLY A 1 185 ? -6.045 -3.567 -1.145 1.00 90.94 185 GLY A O 1
ATOM 1529 N N . ILE A 1 186 ? -4.353 -3.852 0.306 1.00 94.19 186 ILE A N 1
ATOM 1530 C CA . ILE A 1 186 ? -3.498 -2.749 -0.179 1.00 94.19 186 ILE A CA 1
ATOM 1531 C C . ILE A 1 186 ? -3.242 -2.846 -1.681 1.00 94.19 186 ILE A C 1
ATOM 1533 O O . ILE A 1 186 ? -3.511 -1.900 -2.412 1.00 94.19 186 ILE A O 1
ATOM 1537 N N . ALA A 1 187 ? -2.810 -4.011 -2.167 1.00 94.50 187 ALA A N 1
ATOM 1538 C CA . ALA A 1 187 ? -2.538 -4.199 -3.590 1.00 94.50 187 ALA A CA 1
ATOM 1539 C C . ALA A 1 187 ? -3.787 -3.965 -4.465 1.00 94.50 187 ALA A C 1
ATOM 1541 O O . ALA A 1 187 ? -3.681 -3.368 -5.529 1.00 94.50 187 ALA A O 1
ATOM 1542 N N . ARG A 1 188 ? -4.985 -4.347 -3.992 1.00 93.19 188 ARG A N 1
ATOM 1543 C CA . ARG A 1 188 ? -6.248 -4.045 -4.688 1.00 93.19 188 ARG A CA 1
ATOM 1544 C C . ARG A 1 188 ? -6.496 -2.536 -4.751 1.00 93.19 188 ARG A C 1
ATOM 1546 O O . ARG A 1 188 ? -6.821 -2.031 -5.817 1.00 93.19 188 ARG A O 1
ATOM 1553 N N . LYS A 1 189 ? -6.295 -1.825 -3.638 1.00 94.50 189 LYS A N 1
ATOM 1554 C CA . LYS A 1 189 ? -6.461 -0.367 -3.573 1.00 94.50 189 LYS A CA 1
ATOM 1555 C C . LYS A 1 189 ? -5.481 0.368 -4.491 1.00 94.50 189 LYS A C 1
ATOM 1557 O O . LYS A 1 189 ? -5.855 1.347 -5.128 1.00 94.50 189 LYS A O 1
ATOM 1562 N N . VAL A 1 190 ? -4.246 -0.130 -4.590 1.00 97.50 190 VAL A N 1
ATOM 1563 C CA . VAL A 1 190 ? -3.254 0.375 -5.548 1.00 97.50 190 VAL A CA 1
ATOM 1564 C C . VAL A 1 190 ? -3.725 0.158 -6.980 1.00 97.50 190 VAL A C 1
ATOM 1566 O O . VAL A 1 190 ? -3.663 1.098 -7.761 1.00 97.50 190 VAL A O 1
ATOM 1569 N N . MET A 1 191 ? -4.238 -1.025 -7.330 1.00 97.25 191 MET A N 1
ATOM 1570 C CA . MET A 1 191 ? -4.760 -1.254 -8.683 1.00 97.25 191 MET A CA 1
ATOM 1571 C C . MET A 1 191 ? -5.916 -0.313 -9.019 1.00 97.25 191 MET A C 1
ATOM 1573 O O . MET A 1 191 ? -5.863 0.329 -10.058 1.00 97.25 191 MET A O 1
ATOM 1577 N N . GLU A 1 192 ? -6.895 -0.148 -8.124 1.00 95.75 192 GLU A N 1
ATOM 1578 C CA . GLU A 1 192 ? -7.991 0.823 -8.299 1.00 95.75 192 GLU A CA 1
ATOM 1579 C C . GLU A 1 192 ? -7.447 2.241 -8.567 1.00 95.75 192 GLU A C 1
ATOM 1581 O O . GLU A 1 192 ? -7.843 2.897 -9.529 1.00 95.75 192 GLU A O 1
ATOM 1586 N N . PHE A 1 193 ? -6.467 2.682 -7.771 1.00 96.75 193 PHE A N 1
ATOM 1587 C CA . PHE A 1 193 ? -5.809 3.979 -7.941 1.00 96.75 193 PHE A CA 1
ATOM 1588 C C . PHE A 1 193 ? -5.100 4.131 -9.299 1.00 96.75 193 PHE A C 1
ATOM 1590 O O . PHE A 1 193 ? -5.195 5.188 -9.928 1.00 96.75 193 PHE A O 1
ATOM 1597 N N . LEU A 1 194 ? -4.393 3.095 -9.760 1.00 98.12 194 LEU A N 1
ATOM 1598 C CA . LEU A 1 194 ? -3.681 3.117 -11.041 1.00 98.12 194 LEU A CA 1
ATOM 1599 C C . LEU A 1 194 ? -4.633 3.042 -12.234 1.00 98.12 194 LEU A C 1
ATOM 1601 O O . LEU A 1 194 ? -4.397 3.713 -13.237 1.00 98.12 194 LEU A O 1
ATOM 1605 N N . GLU A 1 195 ? -5.724 2.287 -12.131 1.00 97.62 195 GLU A N 1
ATOM 1606 C CA . GLU A 1 195 ? -6.769 2.257 -13.154 1.00 97.62 195 GLU A CA 1
ATOM 1607 C C . GLU A 1 195 ? -7.426 3.629 -13.311 1.00 97.62 195 GLU A C 1
ATOM 1609 O O . GLU A 1 195 ? -7.556 4.127 -14.427 1.00 97.62 195 GLU A O 1
ATOM 1614 N N . ASP A 1 196 ? -7.764 4.291 -12.203 1.00 96.62 196 ASP A N 1
ATOM 1615 C CA . ASP A 1 196 ? -8.315 5.648 -12.229 1.00 96.62 196 ASP A CA 1
ATOM 1616 C C . ASP A 1 196 ? -7.315 6.672 -12.771 1.00 96.62 196 ASP A C 1
ATOM 1618 O O . ASP A 1 196 ? -7.698 7.666 -13.395 1.00 96.62 196 ASP A O 1
ATOM 1622 N N . MET A 1 197 ? -6.016 6.465 -12.539 1.00 95.75 197 MET A N 1
ATOM 1623 C CA . MET A 1 197 ? -4.975 7.262 -13.181 1.00 95.75 197 MET A CA 1
ATOM 1624 C C . MET A 1 197 ? -4.953 7.021 -14.693 1.00 95.75 197 MET A C 1
ATOM 1626 O O . MET A 1 197 ? -4.913 7.993 -15.445 1.00 95.75 197 MET A O 1
ATOM 1630 N N . CYS A 1 198 ? -5.039 5.770 -15.145 1.00 97.81 198 CYS A N 1
ATOM 1631 C CA . CYS A 1 198 ? -5.076 5.444 -16.569 1.00 97.81 198 CYS A CA 1
ATOM 1632 C C . CYS A 1 198 ? -6.297 6.054 -17.260 1.00 97.81 198 CYS A C 1
ATOM 1634 O O . CYS A 1 198 ? -6.124 6.761 -18.249 1.00 97.81 198 CYS A O 1
ATOM 1636 N N . ARG A 1 199 ? -7.504 5.887 -16.698 1.00 96.19 199 ARG A N 1
ATOM 1637 C CA . ARG A 1 199 ? -8.748 6.460 -17.246 1.00 96.19 199 ARG A CA 1
ATOM 1638 C C . ARG A 1 199 ? -8.661 7.978 -17.396 1.00 96.19 199 ARG A C 1
ATOM 1640 O O . ARG A 1 199 ? -9.008 8.521 -18.440 1.00 96.19 199 ARG A O 1
ATOM 1647 N N . ARG A 1 200 ? -8.145 8.677 -16.378 1.00 95.12 200 ARG A N 1
ATOM 1648 C CA . ARG A 1 200 ? -7.982 10.143 -16.411 1.00 95.12 200 ARG A CA 1
ATOM 1649 C C . ARG A 1 200 ? -6.949 10.624 -17.429 1.00 95.12 200 ARG A C 1
ATOM 1651 O O . ARG A 1 200 ? -7.085 11.735 -17.928 1.00 95.12 200 ARG A O 1
ATOM 1658 N N . ASN A 1 201 ? -5.932 9.814 -17.714 1.00 94.44 201 ASN A N 1
ATOM 1659 C CA . ASN A 1 201 ? -4.858 10.149 -18.653 1.00 94.44 201 ASN A CA 1
ATOM 1660 C C . ASN A 1 201 ? -5.028 9.478 -20.026 1.00 94.44 201 ASN A C 1
ATOM 1662 O O . ASN A 1 201 ? -4.110 9.541 -20.837 1.00 94.44 201 ASN A O 1
ATOM 1666 N N . LEU A 1 202 ? -6.184 8.854 -20.291 1.00 96.19 202 LEU A N 1
ATOM 1667 C CA . LEU A 1 202 ? -6.492 8.149 -21.542 1.00 96.19 202 LEU A CA 1
ATOM 1668 C C . LEU A 1 202 ? -5.451 7.071 -21.907 1.00 96.19 202 LEU A C 1
ATOM 1670 O O . LEU A 1 202 ? -5.128 6.877 -23.078 1.00 96.19 202 LEU A O 1
ATOM 1674 N N . LEU A 1 203 ? -4.918 6.375 -20.898 1.00 98.00 203 LEU A N 1
ATOM 1675 C CA . LEU A 1 203 ? -3.984 5.263 -21.087 1.00 98.00 203 LEU A CA 1
ATOM 1676 C C . LEU A 1 203 ? -4.763 3.959 -21.290 1.00 98.00 203 LEU A C 1
ATOM 1678 O O . LEU A 1 203 ? -5.692 3.671 -20.536 1.00 98.00 203 LEU A O 1
ATOM 1682 N N . ARG A 1 204 ? -4.358 3.145 -22.270 1.00 97.75 204 ARG A N 1
ATOM 1683 C CA . ARG A 1 204 ? -5.073 1.922 -22.678 1.00 97.75 204 ARG A CA 1
ATOM 1684 C C . ARG A 1 204 ? -4.837 0.711 -21.778 1.00 97.75 204 ARG A C 1
ATOM 1686 O O . ARG A 1 204 ? -5.598 -0.249 -21.845 1.00 97.75 204 ARG A O 1
ATOM 1693 N N . ALA A 1 205 ? -3.748 0.692 -21.009 1.00 98.12 205 ALA A N 1
ATOM 1694 C CA . ALA A 1 205 ? -3.365 -0.472 -20.215 1.00 98.12 205 ALA A CA 1
ATOM 1695 C C . ALA A 1 205 ? -2.406 -0.123 -19.071 1.00 98.12 205 ALA A C 1
ATOM 1697 O O . ALA A 1 205 ? -1.647 0.848 -19.146 1.00 98.12 205 ALA A O 1
ATOM 1698 N N . ILE A 1 206 ? -2.391 -0.985 -18.054 1.00 98.62 206 ILE A N 1
ATOM 1699 C CA . ILE A 1 206 ? -1.304 -1.098 -17.078 1.00 98.62 206 ILE A CA 1
ATOM 1700 C C . ILE A 1 206 ? -0.470 -2.320 -17.458 1.00 98.62 206 ILE A C 1
ATOM 1702 O O . ILE A 1 206 ? -1.027 -3.386 -17.717 1.00 98.62 206 ILE A O 1
ATOM 1706 N N . TRP A 1 207 ? 0.853 -2.205 -17.454 1.00 98.12 207 TRP A N 1
ATOM 1707 C CA . TRP A 1 207 ? 1.748 -3.336 -17.692 1.00 98.12 207 TRP A CA 1
ATOM 1708 C C . TRP A 1 207 ? 2.870 -3.393 -16.657 1.00 98.12 207 TRP A C 1
ATOM 1710 O O . TRP A 1 207 ? 3.186 -2.394 -16.013 1.00 98.12 207 TRP A O 1
ATOM 1720 N N . LEU A 1 208 ? 3.447 -4.576 -16.462 1.00 97.94 208 LEU A N 1
ATOM 1721 C CA . LEU A 1 208 ? 4.509 -4.826 -15.488 1.00 97.94 208 LEU A CA 1
ATOM 1722 C C . LEU A 1 208 ? 5.439 -5.947 -15.948 1.00 97.94 208 LEU A C 1
ATOM 1724 O O . LEU A 1 208 ? 5.082 -6.736 -16.827 1.00 97.94 208 LEU A O 1
ATOM 1728 N N . THR A 1 209 ? 6.603 -6.043 -15.306 1.00 96.50 209 THR A N 1
ATOM 1729 C CA . THR A 1 209 ? 7.463 -7.228 -15.384 1.00 96.50 209 THR A CA 1
ATOM 1730 C C . THR A 1 209 ? 7.378 -8.009 -14.077 1.00 96.50 209 THR A C 1
ATOM 1732 O O . THR A 1 209 ? 7.218 -7.439 -12.995 1.00 96.50 209 THR A O 1
ATOM 1735 N N . VAL A 1 210 ? 7.426 -9.335 -14.163 1.00 94.50 210 VAL A N 1
ATOM 1736 C CA . VAL A 1 210 ? 7.460 -10.207 -12.989 1.00 94.50 210 VAL A CA 1
ATOM 1737 C C . VAL A 1 210 ? 8.331 -11.419 -13.268 1.00 94.50 210 VAL A C 1
ATOM 1739 O O . VAL A 1 210 ? 8.136 -12.121 -14.260 1.00 94.50 210 VAL A O 1
ATOM 1742 N N . ASN A 1 211 ? 9.277 -11.684 -12.370 1.00 91.50 211 ASN A N 1
ATOM 1743 C CA . ASN A 1 2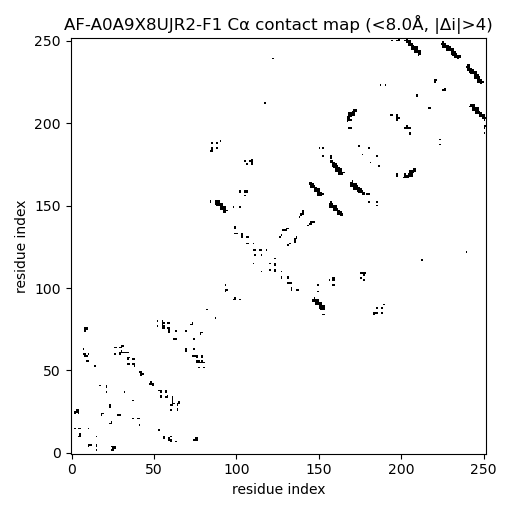11 ? 10.173 -12.828 -12.480 1.00 91.50 211 ASN A CA 1
ATOM 1744 C C . ASN A 1 211 ? 9.392 -14.143 -12.605 1.00 91.50 211 ASN A C 1
ATOM 1746 O O . ASN A 1 211 ? 8.455 -14.387 -11.837 1.00 91.50 211 ASN A O 1
ATOM 1750 N N . LYS A 1 212 ? 9.789 -15.008 -13.547 1.00 92.31 212 LYS A N 1
ATOM 1751 C CA . LYS A 1 212 ? 9.058 -16.253 -13.852 1.00 92.31 212 LYS A CA 1
ATOM 1752 C C . LYS A 1 212 ? 8.952 -17.218 -12.669 1.00 92.31 212 LYS A C 1
ATOM 1754 O O . LYS A 1 212 ? 8.015 -18.014 -12.627 1.00 92.31 212 LYS A O 1
ATOM 1759 N N . TYR A 1 213 ? 9.862 -17.131 -11.700 1.00 88.75 213 TYR A N 1
ATOM 1760 C CA . TYR A 1 213 ? 9.861 -17.968 -10.499 1.00 88.75 213 TYR A CA 1
ATOM 1761 C C . TYR A 1 213 ? 9.037 -17.370 -9.344 1.00 88.75 213 TYR A C 1
ATOM 1763 O O . TYR A 1 213 ? 8.814 -18.034 -8.334 1.00 88.75 213 TYR A O 1
ATOM 1771 N N . ASN A 1 214 ? 8.505 -16.151 -9.492 1.00 87.56 214 ASN A N 1
ATOM 1772 C CA . ASN A 1 214 ? 7.666 -15.488 -8.490 1.00 87.56 214 ASN A CA 1
ATOM 1773 C C . ASN A 1 214 ? 6.179 -15.867 -8.655 1.00 87.56 214 ASN A C 1
ATOM 1775 O O . ASN A 1 214 ? 5.313 -15.030 -8.930 1.00 87.56 214 ASN A O 1
ATOM 1779 N N . SER A 1 215 ? 5.883 -17.160 -8.490 1.00 89.81 215 SER A N 1
ATOM 1780 C CA . SER A 1 215 ? 4.553 -17.749 -8.717 1.00 89.81 215 SER A CA 1
ATOM 1781 C C . SER A 1 215 ? 3.438 -17.087 -7.898 1.00 89.81 215 SER A C 1
ATOM 1783 O O . SER A 1 215 ? 2.332 -16.896 -8.406 1.00 89.81 215 SER A O 1
ATOM 1785 N N . GLY A 1 216 ? 3.730 -16.670 -6.662 1.00 89.06 216 GLY A N 1
ATOM 1786 C CA . GLY A 1 216 ? 2.777 -15.970 -5.798 1.00 89.06 216 GLY A CA 1
ATOM 1787 C C . GLY A 1 216 ? 2.351 -14.607 -6.351 1.00 89.06 216 GLY A C 1
ATOM 1788 O O . GLY A 1 216 ? 1.159 -14.294 -6.357 1.00 89.06 216 GLY A O 1
ATOM 1789 N N . SER A 1 217 ? 3.300 -13.817 -6.864 1.00 90.56 217 SER A N 1
ATOM 1790 C CA . SER A 1 217 ? 2.993 -12.505 -7.455 1.00 90.56 217 SER A CA 1
ATOM 1791 C C . SER A 1 217 ? 2.267 -12.651 -8.788 1.00 90.56 217 SER A C 1
ATOM 1793 O O . SER A 1 217 ? 1.292 -11.945 -9.028 1.00 90.56 217 SER A O 1
ATOM 1795 N N . ILE A 1 218 ? 2.672 -13.622 -9.615 1.00 94.25 218 ILE A N 1
ATOM 1796 C CA . ILE A 1 218 ? 1.988 -13.943 -10.877 1.00 94.25 218 ILE A CA 1
ATOM 1797 C C . ILE A 1 218 ? 0.509 -14.260 -10.614 1.00 94.25 218 ILE A C 1
ATOM 1799 O O . ILE A 1 218 ? -0.366 -13.631 -11.204 1.00 94.25 218 ILE A O 1
ATOM 1803 N N . ALA A 1 219 ? 0.218 -15.160 -9.668 1.00 94.75 219 ALA A N 1
ATOM 1804 C CA . ALA A 1 219 ? -1.157 -15.524 -9.326 1.00 94.75 219 ALA A CA 1
ATOM 1805 C C . ALA A 1 219 ? -1.967 -14.343 -8.757 1.00 94.75 219 ALA A C 1
ATOM 1807 O O . ALA A 1 219 ? -3.183 -14.264 -8.952 1.00 94.75 219 ALA A O 1
ATOM 1808 N N . ALA A 1 220 ? -1.319 -13.419 -8.038 1.00 92.56 220 ALA A N 1
ATOM 1809 C CA . ALA A 1 220 ? -1.966 -12.204 -7.553 1.00 92.56 220 ALA A CA 1
ATOM 1810 C C . ALA A 1 220 ? -2.352 -11.269 -8.711 1.00 92.56 220 ALA A C 1
ATOM 1812 O O . ALA A 1 220 ? -3.492 -10.808 -8.748 1.00 92.56 220 ALA A O 1
ATOM 1813 N N . TYR A 1 221 ? -1.450 -11.041 -9.670 1.00 96.94 221 TYR A N 1
ATOM 1814 C CA . TYR A 1 221 ? -1.722 -10.209 -10.844 1.00 96.94 221 TYR A CA 1
ATOM 1815 C C . TYR A 1 221 ? -2.782 -10.824 -11.764 1.00 96.94 221 TYR A C 1
ATOM 1817 O O . TYR A 1 221 ? -3.681 -10.113 -12.209 1.00 96.94 221 TYR A O 1
ATOM 1825 N N . GLU A 1 222 ? -2.761 -12.143 -11.975 1.00 97.12 222 GLU A N 1
ATOM 1826 C CA . GLU A 1 222 ? -3.802 -12.849 -12.740 1.00 97.12 222 GLU A CA 1
ATOM 1827 C C . GLU A 1 222 ? -5.197 -12.632 -12.119 1.00 97.12 222 GLU A C 1
ATOM 1829 O O . GLU A 1 222 ? -6.149 -12.284 -12.816 1.00 97.12 222 GLU A O 1
ATOM 1834 N N . LYS A 1 223 ? -5.321 -12.710 -10.784 1.00 95.25 223 LYS A N 1
ATOM 1835 C CA . LYS A 1 223 ? -6.576 -12.395 -10.067 1.00 95.25 223 LYS A CA 1
ATOM 1836 C C . LYS A 1 223 ? -7.001 -10.928 -10.172 1.00 95.25 223 LYS A C 1
ATOM 1838 O O . LYS A 1 223 ? -8.168 -10.620 -9.935 1.00 95.25 223 LYS A O 1
ATOM 1843 N N . MET A 1 224 ? -6.067 -10.031 -10.471 1.00 94.44 224 MET A N 1
ATOM 1844 C CA . MET A 1 224 ? -6.321 -8.606 -10.696 1.00 94.44 224 MET A CA 1
ATOM 1845 C C . MET A 1 224 ? -6.631 -8.290 -12.166 1.00 94.44 224 MET A C 1
ATOM 1847 O O . MET A 1 224 ? -6.829 -7.127 -12.499 1.00 94.44 224 MET A O 1
ATOM 1851 N N . GLY A 1 225 ? -6.713 -9.303 -13.036 1.00 96.44 225 GLY A N 1
ATOM 1852 C CA . GLY A 1 225 ? -7.072 -9.143 -14.446 1.00 96.44 225 GLY A CA 1
ATOM 1853 C C . GLY A 1 225 ? -5.882 -8.935 -15.382 1.00 96.44 225 GLY A C 1
ATOM 1854 O O . GLY A 1 225 ? -6.088 -8.606 -16.548 1.00 96.44 225 GLY A O 1
ATOM 1855 N N . PHE A 1 226 ? -4.650 -9.124 -14.904 1.00 98.19 226 PHE A N 1
ATOM 1856 C CA . PHE A 1 226 ? -3.486 -9.156 -15.785 1.00 98.19 226 PHE A CA 1
ATOM 1857 C C 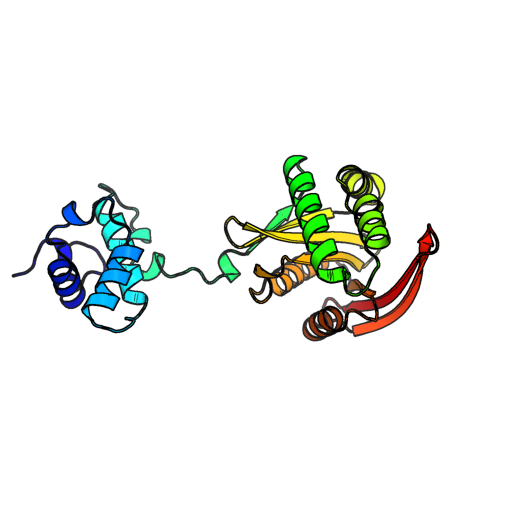. PHE A 1 226 ? -3.390 -10.499 -16.510 1.00 98.19 226 PHE A C 1
ATOM 1859 O O . PHE A 1 226 ? -3.690 -11.552 -15.949 1.00 98.19 226 PHE A O 1
ATOM 1866 N N . HIS A 1 227 ? -2.876 -10.475 -17.732 1.00 97.50 227 HIS A N 1
ATOM 1867 C CA . HIS A 1 227 ? -2.525 -11.667 -18.494 1.00 97.50 227 HIS A CA 1
ATOM 1868 C C . HIS A 1 227 ? -1.063 -11.596 -18.941 1.00 97.50 227 HIS A C 1
ATOM 1870 O O . HIS A 1 227 ? -0.503 -10.514 -19.105 1.00 97.50 227 HIS A O 1
ATOM 1876 N N . LYS A 1 228 ? -0.423 -12.755 -19.122 1.00 97.69 228 LYS A N 1
ATOM 1877 C CA . LYS A 1 228 ? 0.947 -12.839 -19.649 1.00 97.69 228 LYS A CA 1
ATOM 1878 C C . LYS A 1 228 ? 0.915 -12.497 -21.137 1.00 97.69 228 LYS A C 1
ATOM 1880 O O . LYS A 1 228 ? 0.338 -13.252 -21.914 1.00 97.69 228 LYS A O 1
ATOM 1885 N N . ALA A 1 229 ? 1.525 -11.380 -21.515 1.00 94.44 229 ALA A N 1
ATOM 1886 C CA . ALA A 1 229 ? 1.597 -10.936 -22.901 1.00 94.44 229 ALA A CA 1
ATOM 1887 C C . ALA A 1 229 ? 2.760 -11.627 -23.632 1.00 94.44 229 ALA A C 1
ATOM 1889 O O . ALA A 1 229 ? 2.567 -12.251 -24.671 1.00 94.44 229 ALA A O 1
ATOM 1890 N N . TYR A 1 230 ? 3.970 -11.552 -23.069 1.00 94.50 230 TYR A N 1
ATOM 1891 C CA . TYR A 1 230 ? 5.176 -12.194 -23.603 1.00 94.50 230 TYR A CA 1
ATOM 1892 C C . TYR A 1 230 ? 6.248 -12.341 -22.515 1.00 94.50 230 TYR A C 1
ATOM 1894 O O . TYR A 1 230 ? 6.045 -11.956 -21.365 1.00 94.50 230 TYR A O 1
ATOM 1902 N N . THR A 1 231 ? 7.387 -12.939 -22.854 1.00 94.62 231 THR A N 1
ATOM 1903 C CA . THR A 1 231 ? 8.543 -13.072 -21.957 1.00 94.62 231 THR A CA 1
ATOM 1904 C C . THR A 1 231 ? 9.664 -12.141 -22.383 1.00 94.62 231 THR A C 1
ATOM 1906 O O . THR A 1 231 ? 9.865 -11.937 -23.580 1.00 94.62 231 THR A O 1
ATOM 1909 N N . GLN A 1 232 ? 10.435 -11.644 -21.423 1.00 93.69 232 GLN A N 1
ATOM 1910 C CA . GLN A 1 232 ? 11.618 -10.834 -21.682 1.00 93.69 232 GLN A CA 1
ATOM 1911 C C . GLN A 1 232 ? 12.761 -11.294 -20.783 1.00 93.69 232 GLN A C 1
ATOM 1913 O O . GLN A 1 232 ? 12.564 -11.518 -19.592 1.00 93.69 232 GLN A O 1
ATOM 1918 N N . THR A 1 233 ? 13.953 -11.405 -21.364 1.00 92.31 233 THR A N 1
ATOM 1919 C CA . THR A 1 233 ? 15.189 -11.612 -20.613 1.00 92.31 233 THR A CA 1
ATOM 1920 C C . THR A 1 233 ? 16.062 -10.375 -20.780 1.00 92.31 233 THR A C 1
ATOM 1922 O O . THR A 1 233 ? 16.400 -10.012 -21.907 1.00 92.31 233 THR A O 1
ATOM 1925 N N . THR A 1 234 ? 16.411 -9.729 -19.671 1.00 89.69 234 THR A N 1
ATOM 1926 C CA . THR A 1 234 ? 17.187 -8.482 -19.662 1.00 89.69 234 THR A CA 1
ATOM 1927 C C . THR A 1 234 ? 18.504 -8.700 -18.930 1.00 89.69 234 THR A C 1
ATOM 1929 O O . THR A 1 234 ? 18.499 -9.111 -17.770 1.00 89.69 234 THR A O 1
ATOM 1932 N N . ASP A 1 235 ? 19.628 -8.409 -19.588 1.00 89.50 235 ASP A N 1
ATOM 1933 C CA . ASP A 1 235 ? 20.933 -8.308 -18.927 1.00 89.50 235 ASP A CA 1
ATOM 1934 C C . ASP A 1 235 ? 20.954 -7.035 -18.075 1.00 89.50 235 ASP A C 1
ATOM 1936 O O . ASP A 1 235 ? 20.746 -5.927 -18.575 1.00 89.50 235 ASP A O 1
ATOM 1940 N N . ILE A 1 236 ? 21.160 -7.205 -16.772 1.00 85.69 236 ILE A N 1
ATOM 1941 C CA . ILE A 1 236 ? 21.170 -6.108 -15.800 1.00 85.69 236 ILE A CA 1
ATOM 1942 C C . ILE A 1 236 ? 22.583 -5.770 -15.315 1.00 85.69 236 ILE A C 1
ATOM 1944 O O . ILE A 1 236 ? 22.736 -4.946 -14.410 1.00 85.69 236 ILE A O 1
ATOM 1948 N N . GLY A 1 237 ? 23.613 -6.324 -15.953 1.00 85.50 237 GLY A N 1
ATOM 1949 C CA . GLY A 1 237 ? 25.018 -6.146 -15.624 1.00 85.50 237 GLY A CA 1
ATOM 1950 C C . GLY A 1 237 ? 25.523 -7.136 -14.576 1.00 85.50 237 GLY A C 1
ATOM 1951 O O . GLY A 1 237 ? 24.765 -7.870 -13.946 1.00 85.50 237 GLY A O 1
ATOM 1952 N N . SER A 1 238 ? 26.845 -7.153 -14.391 1.00 81.94 238 SER A N 1
ATOM 1953 C CA . SER A 1 238 ? 27.535 -8.003 -13.405 1.00 81.94 238 SER A CA 1
ATOM 1954 C C . SER A 1 238 ? 27.268 -9.512 -13.553 1.00 81.94 238 SER A C 1
ATOM 1956 O O . SER A 1 238 ? 27.423 -10.259 -12.593 1.00 81.94 238 SER A O 1
ATOM 1958 N N . GLY A 1 239 ? 26.883 -9.969 -14.751 1.00 82.50 239 GLY A N 1
ATOM 1959 C CA . GLY A 1 239 ? 26.556 -11.373 -15.026 1.00 82.50 239 GLY A CA 1
ATOM 1960 C C . GLY A 1 239 ? 25.150 -11.799 -14.589 1.00 82.50 239 GLY A C 1
ATOM 1961 O O . GLY A 1 239 ? 24.837 -12.986 -14.660 1.00 82.50 239 GLY A O 1
ATOM 1962 N N . TYR A 1 240 ? 24.303 -10.861 -14.156 1.00 81.56 240 TYR A N 1
ATOM 1963 C CA . TYR A 1 240 ? 22.928 -11.135 -13.751 1.00 81.56 240 TYR A CA 1
ATOM 1964 C C . TYR A 1 240 ? 21.933 -10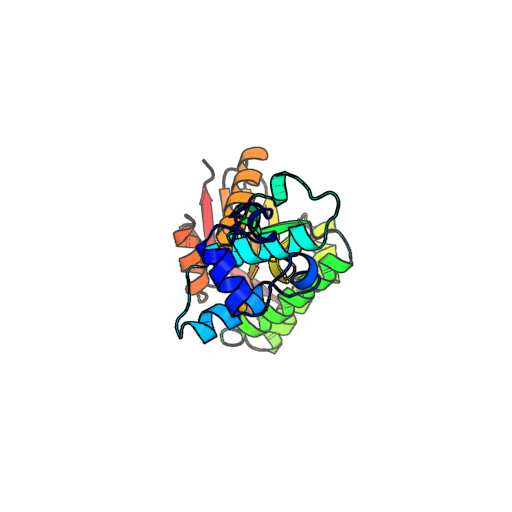.864 -14.884 1.00 81.56 240 TYR A C 1
ATOM 1966 O O . TYR A 1 240 ? 22.077 -9.917 -15.660 1.00 81.56 240 TYR A O 1
ATOM 1974 N N . VAL A 1 241 ? 20.875 -11.673 -14.933 1.00 85.75 241 VAL A N 1
ATOM 1975 C CA . VAL A 1 241 ? 19.759 -11.516 -15.873 1.00 85.75 241 VAL A CA 1
ATOM 1976 C C . VAL A 1 241 ? 18.428 -11.502 -15.129 1.00 85.75 241 VAL A C 1
ATOM 1978 O O . VAL A 1 241 ? 18.242 -12.233 -14.155 1.00 85.75 241 VAL A O 1
ATOM 1981 N N . MET A 1 242 ? 17.488 -10.691 -15.605 1.00 84.44 242 MET A N 1
ATOM 1982 C CA . MET A 1 242 ? 16.082 -10.756 -15.207 1.00 84.44 242 MET A CA 1
ATOM 1983 C C . MET A 1 242 ? 15.319 -11.544 -16.263 1.00 84.44 242 MET A C 1
ATOM 1985 O O . MET A 1 242 ? 15.206 -11.081 -17.395 1.00 84.44 242 MET A O 1
ATOM 1989 N N . ASP A 1 243 ? 14.843 -12.739 -15.908 1.00 89.94 243 ASP A N 1
ATOM 1990 C CA . ASP A 1 243 ? 13.999 -13.564 -16.773 1.00 89.94 243 ASP A CA 1
ATOM 1991 C C . ASP A 1 243 ? 12.534 -13.466 -16.336 1.00 89.94 243 ASP A C 1
ATOM 1993 O O . ASP A 1 243 ? 12.090 -14.130 -15.391 1.00 89.94 243 ASP A O 1
ATOM 1997 N N . ASP A 1 244 ? 11.788 -12.611 -17.029 1.00 94.25 244 ASP A N 1
ATOM 1998 C CA . ASP A 1 244 ? 10.492 -12.113 -16.587 1.00 94.25 244 ASP A CA 1
ATOM 1999 C C . ASP A 1 244 ? 9.370 -12.477 -17.571 1.00 94.25 244 ASP A C 1
ATOM 2001 O O . ASP A 1 244 ? 9.557 -12.632 -18.785 1.00 94.25 244 ASP A O 1
ATOM 2005 N N . TYR A 1 245 ? 8.155 -12.572 -17.035 1.00 97.00 245 TYR A N 1
ATOM 2006 C CA . TYR A 1 245 ? 6.944 -12.340 -17.807 1.00 97.00 245 TYR A CA 1
ATOM 2007 C C . TYR A 1 245 ? 6.667 -10.843 -17.879 1.00 97.00 245 TYR A C 1
ATOM 2009 O O . TYR A 1 245 ? 6.734 -10.141 -16.871 1.00 97.00 245 TYR A O 1
ATOM 2017 N N . ILE A 1 246 ? 6.263 -10.390 -19.057 1.00 97.56 246 ILE A N 1
ATOM 2018 C CA . ILE A 1 246 ? 5.569 -9.124 -19.236 1.00 97.56 246 ILE A CA 1
ATOM 2019 C C . ILE A 1 246 ? 4.080 -9.414 -19.112 1.00 97.56 246 ILE A C 1
ATOM 2021 O O . ILE A 1 246 ? 3.529 -10.217 -19.873 1.00 97.56 246 ILE A O 1
ATOM 2025 N N . MET A 1 247 ? 3.441 -8.797 -18.124 1.00 98.31 247 MET A N 1
ATOM 2026 C CA . MET A 1 247 ? 2.008 -8.934 -17.889 1.00 98.31 247 MET A CA 1
ATOM 2027 C C . MET A 1 247 ? 1.297 -7.614 -18.155 1.00 98.31 247 MET A C 1
ATOM 2029 O O . MET A 1 247 ? 1.809 -6.554 -17.805 1.00 98.31 247 MET A O 1
ATOM 2033 N N . GLU A 1 248 ? 0.107 -7.683 -18.744 1.00 98.06 248 GLU A N 1
ATOM 2034 C CA . GLU A 1 248 ? -0.685 -6.515 -19.126 1.00 98.06 248 GLU A CA 1
ATOM 2035 C C . GLU A 1 248 ? -2.135 -6.653 -18.654 1.00 98.06 248 GLU A C 1
ATOM 2037 O O . GLU A 1 248 ? -2.707 -7.744 -18.645 1.00 98.06 248 GLU A O 1
ATOM 2042 N N . LYS A 1 249 ? -2.729 -5.529 -18.257 1.00 98.00 249 LYS A N 1
ATOM 2043 C CA . LYS A 1 249 ? -4.144 -5.376 -17.937 1.00 98.00 249 LYS A CA 1
ATOM 2044 C C . LYS A 1 249 ? -4.714 -4.218 -18.765 1.00 98.00 249 LYS A C 1
ATOM 2046 O O . LYS A 1 249 ? -4.338 -3.072 -18.508 1.00 98.00 249 LYS A O 1
ATOM 2051 N N . PRO A 1 250 ? -5.623 -4.483 -19.717 1.00 97.44 250 PRO A N 1
ATOM 2052 C CA . PRO A 1 250 ? -6.342 -3.436 -20.434 1.00 97.44 250 PRO A CA 1
ATOM 2053 C C . PRO A 1 250 ? -7.175 -2.559 -19.488 1.00 97.44 250 PRO A C 1
ATOM 2055 O O . PRO A 1 250 ? -7.630 -3.009 -18.429 1.00 97.44 250 PRO A O 1
ATOM 2058 N N . ILE A 1 251 ? -7.350 -1.300 -19.875 1.00 96.25 251 ILE A N 1
ATOM 2059 C CA . ILE A 1 251 ? -8.216 -0.329 -19.210 1.00 96.25 251 ILE A CA 1
ATOM 2060 C C . ILE A 1 251 ? -9.404 -0.070 -20.130 1.00 96.25 251 ILE A C 1
ATOM 2062 O O . ILE A 1 251 ? -9.216 0.382 -21.258 1.00 96.25 251 ILE A O 1
ATOM 2066 N N . ASP A 1 252 ? -10.593 -0.394 -19.625 1.00 78.69 252 ASP A N 1
ATOM 2067 C CA . ASP A 1 252 ? -11.878 -0.116 -20.270 1.00 78.69 252 ASP A CA 1
ATOM 2068 C C . ASP A 1 252 ? -12.304 1.351 -20.092 1.00 78.69 252 ASP A C 1
ATOM 2070 O O . ASP A 1 252 ? -12.048 1.921 -18.995 1.00 78.69 252 ASP A O 1
#

Foldseek 3Di:
DDACLVVQQPCDPVLQVLCVVVVNRHLLSLAPDDLVVSQVVSCVVVVHRDDCLSSLSSVSSNQVSHDPDDDPVSSHSCVSPPDQLVVQKDKAWQPDLVSLVVQLVLQLVQLCVVCVVPDPPVVSVVCSVCCRPSVNVVCCVPPVAKTKIFIDRHPDRQHIWIWHDDDQEIEGEDDTGDPVCPPSCRVVVVLVVVLVVSVVVNRFKYKYKDAPPPVVVVVVVVVVQKDFPDWDWDDPDPPDIRTTTIIMHTRD

Mean predicted aligned error: 11.39 Å

Radius of gyration: 24.97 Å; Cα contacts (8 Å, |Δi|>4): 372; chains: 1; bounding box: 60×38×64 Å

InterPro domains:
  IPR000182 GNAT domain [PF00583] (134-226)
  IPR000182 GNAT domain [PS51186] (90-252)
  IPR016181 Acyl-CoA N-acyltransferase [SSF55729] (96-250)
  IPR021725 Pathogenicity locus [PF11731] (3-83)
  IPR050769 N-acetyltransferase, camello-type [PTHR13947] (133-232)

Nearest PDB structures (foldseek):
  8osp-assembly2_C  TM=9.057E-01  e=5.457E-12  Lactobacillus
  4e2a-assembly1_A  TM=7.984E-01  e=1.651E-12  Streptococcus mutans
  3ne7-assembly1_A  TM=8.552E-01  e=2.537E-11  Thermoplasma acidophilum
  2cnt-assembly4_D  TM=7.885E-01  e=6.711E-09  Salmonella enterica subsp. enterica serovar Typhimurium str. LT2
  5isv-assembly2_B  TM=7.570E-01  e=9.740E-08  Escherichia coli O157:H7

Sequence (252 aa):
MKTELRRIPGVGEKTEEDLIALGYTTIASLRGQDPEDIYARDCLRRGCPIDRCQLYVYRCAVYFAEHENPDPEKLNWWYWKDKPLREEISILPAVQKSQIQELCQVADEVWHEHYAGILSEGQIDYMVEKFQSPEAVRRQMKEEGYQYFLLRLGEETAGYCGIKVEEDRLFLSKLYLRQSCRGHGIARKVMEFLEDMCRRNLLRAIWLTVNKYNSGSIAAYEKMGFHKAYTQTTDIGSGYVMDDYIMEKPID